Protein AF-A0A965EPI2-F1 (afdb_monomer_lite)

Secondary structure (DSSP, 8-state):
-B--SSSS-----S---PPTT----B--SS-HHHHHHTTS-S----SS--HHHHTT-SSS--S-TTHHHHHHHHHHHH------------HHHHHH-THHHHHHHHHHHHHHHHHHHHHT-SSS--SSSTTHHHHHHHHHHHH-S-SS--SSGGGHHHHHHHHHHHHHTTSSSSPPPGGGTS-HHHHHHHHH---

Radius of gyration: 20.75 Å; chains: 1; bounding box: 48×45×53 Å

pLDDT: mean 89.74, std 10.12, range [34.84, 98.06]

Foldseek 3Di:
DAAAAAAAQDDDPDDWDADPPDDDDYGRPDHPPVCCVVVVDVDDDDPDDRPCVVVPHPPDDDPCNVVVVVVLVVCVVQVADADDDDDDDDPVVCVVPVVVLVVVVVVVVVVVVVVLCLQCDDPRRPDPDPCSNVVSVVCCVRLNPCSPDDACPSNVSNVQVVLVCCVNRRVDVDRDDSCNPDDVSNNCCRVPDPD

Sequence (195 aa):
MQGGVNSAGRKEKVSLNIPDGVSYTPRQDKSLTDMLFDGEIDCIMSAHPPTPVEEGEDTIVHLYPNYREVEEQYYRDTGIFPIMHVIAMRGDFFRENPWVATNLYKAFEEAKNRALFRATEMTATRMPFAWCYDAAQKAKDLFGEDFFPYGIEKNRTTLEAFLQYGFEQGVCQRKVEIEELFPEEVTRVLTEFHV

Structure (mmCIF, N/CA/C/O backbone):
data_AF-A0A965EPI2-F1
#
_entry.id   AF-A0A965EPI2-F1
#
loop_
_atom_site.group_PDB
_atom_site.id
_atom_site.type_symbol
_atom_site.label_atom_id
_atom_site.label_alt_id
_atom_site.label_comp_id
_atom_site.label_asym_id
_atom_site.label_entity_id
_atom_site.label_seq_id
_atom_site.pdbx_PDB_ins_code
_atom_site.Cartn_x
_atom_site.Cartn_y
_atom_site.Cartn_z
_atom_site.occupancy
_atom_site.B_iso_or_equiv
_atom_site.auth_seq_id
_atom_site.auth_comp_id
_atom_site.auth_asym_id
_atom_site.auth_atom_id
_atom_site.pdbx_PDB_model_num
ATOM 1 N N . MET A 1 1 ? -17.816 -6.597 12.525 1.00 90.19 1 MET A N 1
ATOM 2 C CA . MET A 1 1 ? -18.926 -5.814 11.929 1.00 90.19 1 MET A CA 1
ATOM 3 C C . MET A 1 1 ? -18.433 -5.167 10.640 1.00 90.19 1 MET A C 1
ATOM 5 O O . MET A 1 1 ? -17.264 -4.810 10.591 1.00 90.19 1 MET A O 1
ATOM 9 N N . GLN A 1 2 ? -19.273 -5.026 9.613 1.00 90.81 2 GLN A N 1
ATOM 10 C CA . GLN A 1 2 ? -18.961 -4.280 8.380 1.00 90.81 2 GLN A CA 1
ATOM 11 C C . GLN A 1 2 ? -20.042 -3.223 8.156 1.00 90.81 2 GLN A C 1
ATOM 13 O O . GLN A 1 2 ? -21.216 -3.531 8.303 1.00 90.81 2 GLN A O 1
ATOM 18 N N . GLY A 1 3 ? -19.658 -1.992 7.826 1.00 92.75 3 GLY A N 1
ATOM 19 C CA . GLY A 1 3 ? -20.586 -0.876 7.651 1.00 92.75 3 GLY A CA 1
ATOM 20 C C . GLY A 1 3 ? -19.888 0.337 7.043 1.00 92.75 3 GLY A C 1
ATOM 21 O O . GLY A 1 3 ? -18.679 0.311 6.798 1.00 92.75 3 GLY A O 1
ATOM 22 N N . GLY A 1 4 ? -20.641 1.390 6.729 1.00 94.06 4 GLY A N 1
ATOM 23 C CA . GLY A 1 4 ? -20.042 2.663 6.323 1.00 94.06 4 GLY A CA 1
ATOM 24 C C . GLY A 1 4 ? -19.453 3.373 7.538 1.00 94.06 4 GLY A C 1
ATOM 25 O O . GLY A 1 4 ? -20.012 3.271 8.622 1.00 94.06 4 GLY A O 1
ATOM 26 N N . VAL A 1 5 ? -18.319 4.064 7.373 1.00 94.44 5 VAL A N 1
ATOM 27 C CA . VAL A 1 5 ? -17.615 4.699 8.504 1.00 94.44 5 VAL A CA 1
ATOM 28 C C . VAL A 1 5 ? -18.507 5.752 9.156 1.00 94.44 5 VAL A C 1
ATOM 30 O O . VAL A 1 5 ? -18.873 5.595 10.310 1.00 94.44 5 VAL A O 1
ATOM 33 N N . ASN A 1 6 ? -18.944 6.744 8.374 1.00 94.94 6 ASN A N 1
ATOM 34 C CA . ASN A 1 6 ? -19.717 7.899 8.852 1.00 94.94 6 ASN A CA 1
ATOM 35 C C . ASN A 1 6 ? -21.167 7.918 8.334 1.00 94.94 6 ASN A C 1
ATOM 37 O O . ASN A 1 6 ? -21.887 8.894 8.514 1.00 94.94 6 ASN A O 1
ATOM 41 N N . SER A 1 7 ? -21.603 6.868 7.632 1.00 94.31 7 SER A N 1
ATOM 42 C CA . SER A 1 7 ? -22.968 6.773 7.113 1.00 94.31 7 SER A CA 1
ATOM 43 C C . SER A 1 7 ? -23.461 5.333 7.020 1.00 94.31 7 SER A C 1
ATOM 45 O O . SER A 1 7 ? -22.702 4.398 6.758 1.00 94.31 7 SER A O 1
ATOM 47 N N . ALA A 1 8 ? -24.764 5.165 7.225 1.00 93.69 8 ALA A N 1
ATOM 48 C CA . ALA A 1 8 ? -25.465 3.908 7.011 1.00 93.69 8 ALA A CA 1
ATOM 49 C C . ALA A 1 8 ? -25.572 3.559 5.507 1.00 93.69 8 ALA A C 1
ATOM 51 O O . ALA A 1 8 ? -25.276 4.362 4.622 1.00 93.69 8 ALA A O 1
ATOM 52 N N . GLY A 1 9 ? -26.029 2.344 5.202 1.00 90.44 9 GLY A N 1
ATOM 53 C CA . GLY A 1 9 ? -26.374 1.917 3.841 1.00 90.44 9 GLY A CA 1
ATOM 54 C C . GLY A 1 9 ? -25.234 1.319 3.012 1.00 90.44 9 GLY A C 1
ATOM 55 O O . GLY A 1 9 ? -25.452 0.984 1.844 1.00 90.44 9 GLY A O 1
ATOM 56 N N . ARG A 1 10 ? -24.030 1.135 3.578 1.00 88.38 10 ARG A N 1
ATOM 57 C CA . ARG A 1 10 ? -22.929 0.454 2.876 1.00 88.38 10 ARG A CA 1
ATOM 58 C C . ARG A 1 10 ? -23.302 -1.001 2.594 1.00 88.38 10 ARG A C 1
ATOM 60 O O . ARG A 1 10 ? -23.538 -1.778 3.510 1.00 88.38 10 ARG A O 1
ATOM 67 N N . LYS A 1 11 ? -23.285 -1.380 1.317 1.00 87.62 11 LYS A N 1
ATOM 68 C CA . LYS A 1 11 ? -23.493 -2.760 0.867 1.00 87.62 11 LYS A CA 1
ATOM 69 C C . LYS A 1 11 ? -22.184 -3.351 0.383 1.00 87.62 11 LYS A C 1
ATOM 71 O O . LYS A 1 11 ? -21.454 -2.698 -0.364 1.00 87.62 11 LYS A O 1
ATOM 76 N N . GLU A 1 12 ? -21.911 -4.578 0.804 1.00 84.31 12 GLU A N 1
ATOM 77 C CA . GLU A 1 12 ? -20.798 -5.342 0.261 1.00 84.31 12 GLU A CA 1
ATOM 78 C C . GLU A 1 12 ? -21.060 -5.662 -1.216 1.00 84.31 12 GLU A C 1
ATOM 80 O O . GLU A 1 12 ? -22.175 -6.033 -1.589 1.00 84.31 12 GLU A O 1
ATOM 85 N N . LYS A 1 13 ? -20.052 -5.447 -2.066 1.00 81.31 13 LYS A N 1
ATOM 86 C CA . LYS A 1 13 ? -20.193 -5.574 -3.529 1.00 81.31 13 LYS A CA 1
ATOM 87 C C . LYS A 1 13 ? -19.755 -6.939 -4.048 1.00 81.31 13 LYS A C 1
ATOM 89 O O . LYS A 1 13 ? -19.977 -7.236 -5.220 1.00 81.31 13 LYS A O 1
ATOM 94 N N . VAL A 1 14 ? -19.128 -7.741 -3.197 1.00 78.00 14 VAL A N 1
ATOM 95 C CA . VAL A 1 14 ? -18.567 -9.045 -3.542 1.00 78.00 14 VAL A CA 1
ATOM 96 C C . VAL A 1 14 ? -19.072 -10.117 -2.582 1.00 78.00 14 VAL A C 1
ATOM 98 O O . VAL A 1 14 ? -19.410 -9.843 -1.433 1.00 78.00 14 VAL A O 1
ATOM 101 N N . SER A 1 15 ? -19.137 -11.359 -3.053 1.00 78.69 15 SER A N 1
ATOM 102 C CA . SER A 1 15 ? -19.347 -12.504 -2.169 1.00 78.69 15 SER A CA 1
ATOM 103 C C . SER A 1 15 ? -18.060 -12.766 -1.393 1.00 78.69 15 SER A C 1
ATOM 105 O O . SER A 1 15 ? -17.012 -12.951 -2.004 1.00 78.69 15 SER A O 1
ATOM 107 N N . LEU A 1 16 ? -18.142 -12.771 -0.063 1.00 79.38 16 LEU A N 1
ATOM 108 C CA . LEU A 1 16 ? -16.993 -13.003 0.807 1.00 79.38 16 LEU A CA 1
ATOM 109 C C . LEU A 1 16 ? -16.909 -14.479 1.196 1.00 79.38 16 LEU A C 1
ATOM 111 O O . LEU A 1 16 ? -17.916 -15.077 1.577 1.00 79.38 16 LEU A O 1
ATOM 115 N N . ASN A 1 17 ? -15.703 -15.037 1.148 1.00 81.75 17 ASN A N 1
ATOM 116 C CA . ASN A 1 17 ? -15.389 -16.307 1.792 1.00 81.75 17 ASN A CA 1
ATOM 117 C C . ASN A 1 17 ? -14.717 -16.012 3.140 1.00 81.75 17 ASN A C 1
ATOM 119 O O . ASN A 1 17 ? -13.546 -15.649 3.177 1.00 81.75 17 ASN A O 1
ATOM 123 N N . ILE A 1 18 ? -15.482 -16.086 4.232 1.00 86.12 18 ILE A N 1
ATOM 124 C CA . ILE A 1 18 ? -15.008 -15.694 5.565 1.00 86.12 18 ILE A CA 1
ATOM 125 C C . ILE A 1 18 ? -14.147 -16.821 6.158 1.00 86.12 18 ILE A C 1
ATOM 127 O O . ILE A 1 18 ? -14.648 -17.943 6.250 1.00 86.12 18 ILE A O 1
ATOM 131 N N . PRO A 1 19 ? -12.894 -16.550 6.571 1.00 84.00 19 PRO A N 1
ATOM 132 C CA . PRO A 1 19 ? -12.029 -17.563 7.170 1.00 84.00 19 PRO A CA 1
ATOM 133 C C . PRO A 1 19 ? -12.588 -18.137 8.476 1.00 84.00 19 PRO A C 1
ATOM 135 O O . PRO A 1 19 ? -13.300 -17.454 9.221 1.00 84.00 19 PRO A O 1
ATOM 138 N N . ASP A 1 20 ? -12.197 -19.371 8.792 1.00 87.56 20 ASP A N 1
ATOM 139 C CA . ASP A 1 20 ? -12.544 -20.011 10.061 1.00 87.56 20 ASP A CA 1
ATOM 140 C C . ASP A 1 20 ? -12.096 -19.154 11.257 1.00 87.56 20 ASP A C 1
ATOM 142 O O . ASP A 1 20 ? -11.001 -18.591 11.283 1.00 87.56 20 ASP A O 1
ATOM 146 N N . GLY A 1 21 ? -12.960 -19.049 12.268 1.00 90.25 21 GLY A N 1
ATOM 147 C CA . GLY A 1 21 ? -12.711 -18.238 13.464 1.00 90.25 21 GLY A CA 1
ATOM 148 C C . GLY A 1 21 ? -13.058 -16.751 13.323 1.00 90.25 21 GLY A C 1
ATOM 149 O O . GLY A 1 21 ? -13.035 -16.036 14.324 1.00 90.25 21 GLY A O 1
ATOM 150 N N . VAL A 1 22 ? -13.447 -16.280 12.133 1.00 90.75 22 VAL A N 1
ATOM 151 C CA . VAL A 1 22 ? -13.887 -14.895 11.912 1.00 90.75 22 VAL A CA 1
ATOM 152 C C . VAL A 1 22 ? -15.413 -14.818 11.869 1.00 90.75 22 VAL A C 1
ATOM 154 O O . VAL A 1 22 ? -16.073 -15.495 11.088 1.00 90.75 22 VAL A O 1
ATOM 157 N N . SER A 1 23 ? -15.995 -13.946 12.697 1.00 91.69 23 SER A N 1
ATOM 158 C CA . SER A 1 23 ? -17.427 -13.625 12.641 1.00 91.69 23 SER A CA 1
ATOM 159 C C . SER A 1 23 ? -17.661 -12.362 11.818 1.00 91.69 23 SER A C 1
ATOM 161 O O . SER A 1 23 ? -17.149 -11.287 12.141 1.00 91.69 23 SER A O 1
ATOM 163 N N . TYR A 1 24 ? -18.468 -12.479 10.766 1.00 90.19 24 TYR A N 1
ATOM 164 C CA . TYR A 1 24 ? -18.813 -11.370 9.882 1.00 90.19 24 TYR A CA 1
ATOM 165 C C . TYR A 1 24 ? -20.302 -11.037 9.972 1.00 90.19 24 TYR A C 1
ATOM 167 O O . TYR A 1 24 ? -21.157 -11.875 9.696 1.00 90.19 24 TYR A O 1
ATOM 175 N N . THR A 1 25 ? -20.597 -9.777 10.290 1.00 92.06 25 THR A N 1
ATOM 176 C CA . THR A 1 25 ? -21.964 -9.250 10.355 1.00 92.06 25 THR A CA 1
ATOM 177 C C . THR A 1 25 ? -22.013 -7.912 9.618 1.00 92.06 25 THR A C 1
ATOM 179 O O . THR A 1 25 ? -21.399 -6.947 10.094 1.00 92.06 25 THR A O 1
ATOM 182 N N . PRO A 1 26 ? -22.701 -7.827 8.466 1.00 91.88 26 PRO A N 1
ATOM 183 C CA . PRO A 1 26 ? -22.915 -6.565 7.773 1.00 91.88 26 PRO A CA 1
ATOM 184 C C . PRO A 1 26 ? -24.000 -5.741 8.483 1.00 91.88 26 PRO A C 1
ATOM 186 O O . PRO A 1 26 ? -25.036 -6.270 8.885 1.00 91.88 26 PRO A O 1
ATOM 189 N N . ARG A 1 27 ? -23.774 -4.434 8.609 1.00 93.81 27 ARG A N 1
ATOM 190 C CA . ARG A 1 27 ? -24.670 -3.448 9.220 1.00 93.81 27 ARG A CA 1
ATOM 191 C C . ARG A 1 27 ? -24.912 -2.319 8.229 1.00 93.81 27 ARG A C 1
ATOM 193 O O . ARG A 1 27 ? -24.000 -1.599 7.833 1.00 93.81 27 ARG A O 1
ATOM 200 N N . GLN A 1 28 ? -26.163 -2.214 7.790 1.00 94.31 28 GLN A N 1
ATOM 201 C CA . GLN A 1 28 ? -26.612 -1.214 6.813 1.00 94.31 28 GLN A CA 1
ATOM 202 C C . GLN A 1 28 ? -27.493 -0.140 7.448 1.00 94.31 28 GLN A C 1
ATOM 204 O O . GLN A 1 28 ? -27.786 0.856 6.801 1.00 94.31 28 GLN A O 1
ATOM 209 N N . ASP A 1 29 ? -27.941 -0.362 8.676 1.00 95.62 29 ASP A N 1
ATOM 210 C CA . ASP A 1 29 ? -28.860 0.478 9.438 1.00 95.62 29 ASP A CA 1
ATOM 211 C C . ASP A 1 29 ? -28.154 1.603 10.208 1.00 95.62 29 ASP A C 1
ATOM 213 O O . ASP A 1 29 ? -28.776 2.625 10.478 1.00 95.62 29 ASP A O 1
ATOM 217 N N . LYS A 1 30 ? -26.860 1.440 10.513 1.00 95.25 30 LYS A N 1
ATOM 218 C CA . LYS A 1 30 ? -26.034 2.405 11.253 1.00 95.25 30 LYS A CA 1
ATOM 219 C C . LYS A 1 30 ? -24.654 2.581 10.623 1.00 95.25 30 LYS A C 1
ATOM 221 O O . LYS A 1 30 ? -24.215 1.738 9.834 1.00 95.25 30 LYS A O 1
ATOM 226 N N . SER A 1 31 ? -23.984 3.677 10.974 1.00 96.38 31 SER A N 1
ATOM 227 C CA . SER A 1 31 ? -22.565 3.865 10.676 1.00 96.38 31 SER A CA 1
ATOM 228 C C . SER A 1 31 ? -21.680 3.174 11.722 1.00 96.38 31 SER A C 1
ATOM 230 O O . SER A 1 31 ? -22.120 2.909 12.841 1.00 96.38 31 SER A O 1
ATOM 232 N N . LEU A 1 32 ? -20.428 2.872 11.371 1.00 96.81 32 LEU A N 1
ATOM 233 C CA . LEU A 1 32 ? -19.454 2.325 12.320 1.00 96.81 32 LEU A CA 1
ATOM 234 C C . LEU A 1 32 ? -19.140 3.333 13.432 1.00 96.81 32 LEU A C 1
ATOM 236 O O . LEU A 1 32 ? -18.967 2.923 14.574 1.00 96.81 32 LEU A O 1
ATOM 240 N N . THR A 1 33 ? -19.114 4.631 13.119 1.00 96.50 33 THR A N 1
ATOM 241 C CA . THR A 1 33 ? -18.918 5.700 14.106 1.00 96.50 33 THR A CA 1
ATOM 242 C C . THR A 1 33 ? -20.047 5.718 15.143 1.00 96.50 33 THR A C 1
ATOM 244 O O . THR A 1 33 ? -19.759 5.725 16.336 1.00 96.50 33 THR A O 1
ATOM 247 N N . ASP A 1 34 ? -21.316 5.621 14.724 1.00 96.69 34 ASP A N 1
ATOM 248 C CA . ASP A 1 34 ? -22.448 5.547 15.667 1.00 96.69 34 ASP A CA 1
ATOM 249 C C . ASP A 1 34 ? -22.357 4.292 16.541 1.00 96.69 34 ASP A C 1
ATOM 251 O O . ASP A 1 34 ? -22.539 4.351 17.752 1.00 96.69 34 ASP A O 1
ATOM 255 N N . MET A 1 35 ? -22.020 3.148 15.934 1.00 97.06 35 MET A N 1
ATOM 256 C CA . MET A 1 35 ? -21.861 1.885 16.657 1.00 97.06 35 MET A CA 1
ATOM 257 C C . MET A 1 35 ? -20.743 1.942 17.706 1.00 97.06 35 MET A C 1
ATOM 259 O O . MET A 1 35 ? -20.862 1.294 18.743 1.00 97.06 35 MET A O 1
ATOM 263 N N . LEU A 1 36 ? -19.668 2.693 17.448 1.00 97.00 36 LEU A N 1
ATOM 264 C CA . LEU A 1 36 ? -18.589 2.901 18.414 1.00 97.00 36 LEU A CA 1
ATOM 265 C C . LEU A 1 36 ? -19.078 3.727 19.612 1.00 97.00 36 LEU A C 1
ATOM 267 O O . LEU A 1 36 ? -18.849 3.336 20.753 1.00 97.00 36 LEU A O 1
ATOM 271 N N . PHE A 1 37 ? -19.802 4.825 19.372 1.00 96.75 37 PHE A N 1
ATOM 272 C CA . PHE A 1 37 ? -20.349 5.660 20.449 1.00 96.75 37 PHE A CA 1
ATOM 273 C C . PHE A 1 37 ? -21.461 4.976 21.252 1.00 96.75 37 PHE A C 1
ATOM 275 O O . PHE A 1 37 ? -21.553 5.176 22.462 1.00 96.75 37 PHE A O 1
ATOM 282 N N . ASP A 1 38 ? -22.262 4.131 20.604 1.00 96.88 38 ASP A N 1
ATOM 283 C CA . ASP A 1 38 ? -23.293 3.319 21.256 1.00 96.88 38 ASP A CA 1
ATOM 284 C C . ASP A 1 38 ? -22.702 2.143 22.068 1.00 96.88 38 ASP A C 1
ATOM 286 O O . ASP A 1 38 ? -23.434 1.459 22.786 1.00 96.88 38 ASP A O 1
ATOM 290 N N . GLY A 1 39 ? -21.392 1.883 21.961 1.00 96.69 39 GLY A N 1
ATOM 291 C CA . GLY A 1 39 ? -20.723 0.751 22.610 1.00 96.69 39 GLY A CA 1
ATOM 292 C C . GLY A 1 39 ? -21.047 -0.609 21.979 1.00 96.69 39 GLY A C 1
ATOM 293 O O . GLY A 1 39 ? -20.889 -1.643 22.625 1.00 96.69 39 GLY A O 1
ATOM 294 N N . GLU A 1 40 ? -21.519 -0.631 20.728 1.00 97.00 40 GLU A N 1
ATOM 295 C CA . GLU A 1 40 ? -21.779 -1.864 19.970 1.00 97.00 40 GLU A CA 1
ATOM 296 C C . GLU A 1 40 ? -20.491 -2.489 19.399 1.00 97.00 40 GLU A C 1
ATOM 298 O O . GLU A 1 40 ? -20.473 -3.682 19.080 1.00 97.00 40 GLU A O 1
ATOM 303 N N . ILE A 1 41 ? -19.433 -1.689 19.228 1.00 96.94 41 ILE A N 1
ATOM 304 C CA . ILE A 1 41 ? -18.087 -2.119 18.822 1.00 96.94 41 ILE A CA 1
ATOM 305 C C . ILE A 1 41 ? -17.027 -1.383 19.641 1.00 96.94 41 ILE A C 1
ATOM 307 O O . ILE A 1 41 ? -17.235 -0.239 20.025 1.00 96.94 41 ILE A O 1
ATOM 311 N N . ASP A 1 42 ? -15.874 -2.019 19.850 1.00 96.50 42 ASP A N 1
ATOM 312 C CA . ASP A 1 42 ? -14.772 -1.441 20.634 1.00 96.50 42 ASP A CA 1
ATOM 313 C C . ASP A 1 42 ? -13.786 -0.614 19.791 1.00 96.50 42 ASP A C 1
ATOM 315 O O . ASP A 1 42 ? -13.058 0.227 20.315 1.00 96.50 42 ASP A O 1
ATOM 319 N N . CYS A 1 43 ? -13.708 -0.874 18.481 1.00 96.38 43 CYS A N 1
ATOM 320 C CA . CYS A 1 43 ? -12.769 -0.204 17.584 1.00 96.38 43 CYS A CA 1
ATOM 321 C C . CYS A 1 43 ? -13.252 -0.180 16.127 1.00 96.38 43 CYS A C 1
ATOM 323 O O . CYS A 1 43 ? -14.083 -0.987 15.702 1.00 96.38 43 CYS A O 1
ATOM 325 N N . ILE A 1 44 ? -12.689 0.748 15.346 1.00 95.75 44 ILE A N 1
ATOM 326 C CA . ILE A 1 44 ? -12.920 0.880 13.904 1.00 95.75 44 ILE A CA 1
ATOM 327 C C . ILE A 1 44 ? -11.583 0.728 13.177 1.00 95.75 44 ILE A C 1
ATOM 329 O O . ILE A 1 44 ? -10.608 1.398 13.505 1.00 95.75 44 ILE A O 1
ATOM 333 N N . MET A 1 45 ? -11.561 -0.123 12.151 1.00 94.38 45 MET A N 1
ATOM 334 C CA . MET A 1 45 ? -10.480 -0.193 11.168 1.00 94.38 45 MET A CA 1
ATOM 335 C C . MET A 1 45 ? -11.044 0.218 9.805 1.00 94.38 45 MET A C 1
ATOM 337 O O . MET A 1 45 ? -11.878 -0.488 9.233 1.00 94.38 45 MET A O 1
ATOM 341 N N . SER A 1 46 ? -10.628 1.376 9.295 1.00 91.94 46 SER A N 1
ATOM 342 C CA . SER A 1 46 ? -11.184 1.968 8.075 1.00 91.94 46 SER A CA 1
ATOM 343 C C . SER A 1 46 ? -10.160 2.788 7.293 1.00 91.94 46 SER A C 1
ATOM 345 O O . SER A 1 46 ? -9.185 3.280 7.846 1.00 91.94 46 SER A O 1
ATOM 347 N N . ALA A 1 47 ? -10.406 2.956 5.988 1.00 86.88 47 ALA A N 1
ATOM 348 C CA . ALA A 1 47 ? -9.566 3.777 5.109 1.00 86.88 47 ALA A CA 1
ATOM 349 C C . ALA A 1 47 ? -9.778 5.289 5.303 1.00 86.88 47 ALA A C 1
ATOM 351 O O . ALA A 1 47 ? -8.868 6.076 5.073 1.00 86.88 47 ALA A O 1
ATOM 352 N N . HIS A 1 48 ? -10.985 5.688 5.708 1.00 88.31 48 HIS A N 1
ATOM 353 C CA . HIS A 1 48 ? -11.298 7.066 6.076 1.00 88.31 48 HIS A CA 1
ATOM 354 C C . HIS A 1 48 ? -11.422 7.165 7.594 1.00 88.31 48 HIS A C 1
ATOM 356 O O . HIS A 1 48 ? -11.960 6.227 8.199 1.00 88.31 48 HIS A O 1
ATOM 362 N N . PRO A 1 49 ? -10.962 8.267 8.205 1.00 91.44 49 PRO A N 1
ATOM 363 C CA . PRO A 1 49 ? -11.175 8.497 9.623 1.00 91.44 49 PRO A CA 1
ATOM 364 C C . PRO A 1 49 ? -12.676 8.664 9.934 1.00 91.44 49 PRO A C 1
ATOM 366 O O . PRO A 1 49 ? -13.448 9.133 9.087 1.00 91.44 49 PRO A O 1
ATOM 369 N N . PRO A 1 50 ? -13.115 8.289 11.147 1.00 95.25 50 PRO A N 1
ATOM 370 C CA . PRO A 1 50 ? -14.382 8.758 11.694 1.00 95.25 50 PRO A CA 1
ATOM 371 C C . PRO A 1 50 ? -14.454 10.292 11.671 1.00 95.25 50 PRO A C 1
ATOM 373 O O . PRO A 1 50 ? -13.452 10.947 11.953 1.00 95.25 50 PRO A O 1
ATOM 376 N N . THR A 1 51 ? -15.623 10.868 11.372 1.00 94.81 51 THR A N 1
ATOM 377 C CA . THR A 1 51 ? -15.810 12.331 11.276 1.00 94.81 51 THR A CA 1
ATOM 378 C C . THR A 1 51 ? -15.287 13.104 12.495 1.00 94.81 51 THR A C 1
ATOM 380 O O . THR A 1 51 ? -14.558 14.063 12.267 1.00 94.81 51 THR A O 1
ATOM 383 N N . PRO A 1 52 ? -15.517 12.681 13.758 1.00 94.88 52 PRO A N 1
ATOM 384 C CA . PRO A 1 52 ? -14.943 13.375 14.915 1.00 94.88 52 PRO A CA 1
ATOM 385 C C . PRO A 1 52 ? -13.415 13.509 14.857 1.00 94.88 52 PRO A C 1
ATOM 387 O O . PRO A 1 52 ? -12.871 14.567 15.155 1.00 94.88 52 PRO A O 1
ATOM 390 N N . VAL A 1 53 ? -12.710 12.468 14.395 1.00 93.50 53 VAL A N 1
ATOM 391 C CA . VAL A 1 53 ? -11.245 12.502 14.236 1.00 93.50 53 VAL A CA 1
ATOM 392 C C . VAL A 1 53 ? -10.838 13.466 13.121 1.00 93.50 53 VAL A C 1
ATOM 394 O O . VAL A 1 53 ? -9.859 14.194 13.259 1.00 93.50 53 VAL A O 1
ATOM 397 N N . GLU A 1 54 ? -11.586 13.491 12.016 1.00 92.81 54 GLU A N 1
ATOM 398 C CA . GLU A 1 54 ? -11.351 14.421 10.902 1.00 92.81 54 GLU A CA 1
ATOM 399 C C . GLU A 1 54 ? -11.580 15.887 11.309 1.00 92.81 54 GLU A C 1
ATOM 401 O O . GLU A 1 54 ? -10.857 16.776 10.861 1.00 92.81 54 GLU A O 1
ATOM 406 N N . GLU A 1 55 ? -12.539 16.133 12.202 1.00 95.12 55 GLU A N 1
ATOM 407 C CA . GLU A 1 55 ? -12.852 17.449 12.771 1.00 95.12 55 GLU A CA 1
ATOM 408 C C . GLU A 1 55 ? -11.904 17.856 13.918 1.00 95.12 55 GLU A C 1
ATOM 410 O O . GLU A 1 55 ? -11.961 18.989 14.400 1.00 95.12 55 GLU A O 1
ATOM 415 N N . GLY A 1 56 ? -10.974 16.975 14.303 1.00 93.31 56 GLY A N 1
ATOM 416 C CA . GLY A 1 56 ? -9.951 17.238 15.316 1.00 93.31 56 GLY A CA 1
ATOM 417 C C . GLY A 1 56 ? -10.417 17.029 16.757 1.00 93.31 56 GLY A C 1
ATOM 418 O O . GLY A 1 56 ? -9.775 17.538 17.677 1.00 93.31 56 GLY A O 1
ATOM 419 N N . GLU A 1 57 ? -11.513 16.303 16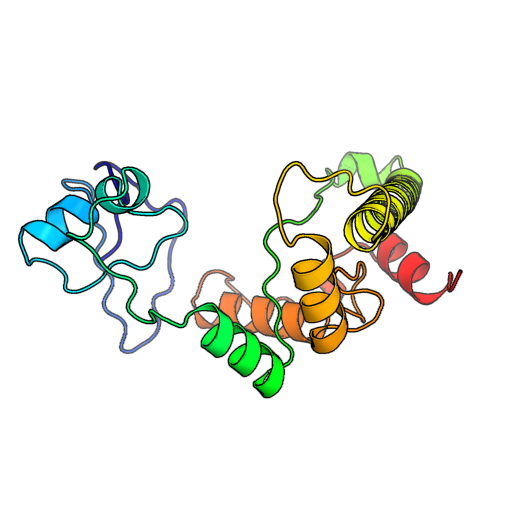.966 1.00 95.75 57 GLU A N 1
ATOM 420 C CA . GLU A 1 57 ? -11.937 15.865 18.293 1.00 95.75 57 GLU A CA 1
ATOM 421 C C . GLU A 1 57 ? -11.032 14.746 18.833 1.00 95.75 57 GLU A C 1
ATOM 423 O O . GLU A 1 57 ? -10.488 13.935 18.083 1.00 95.75 57 GLU A O 1
ATOM 428 N N . ASP A 1 58 ? -10.911 14.663 20.158 1.00 93.75 58 ASP A N 1
ATOM 429 C CA . ASP A 1 58 ? -10.143 13.637 20.876 1.00 93.75 58 ASP A CA 1
ATOM 430 C C . ASP A 1 58 ? -11.026 12.518 21.464 1.00 93.75 58 ASP A C 1
ATOM 432 O O . ASP A 1 58 ? -10.557 11.675 22.231 1.00 93.75 58 ASP A O 1
ATOM 436 N N . THR A 1 59 ? -12.304 12.478 21.073 1.00 95.12 59 THR A N 1
ATOM 437 C CA . THR A 1 59 ? -13.297 11.485 21.518 1.00 95.12 59 THR A CA 1
ATOM 438 C C . THR A 1 59 ? -13.001 10.070 21.014 1.00 95.12 59 THR A C 1
ATOM 440 O O . THR A 1 59 ? -13.408 9.092 21.642 1.00 95.12 59 THR A O 1
ATOM 443 N N . ILE A 1 60 ? -12.265 9.949 19.906 1.00 95.44 60 ILE A N 1
ATOM 444 C CA . ILE A 1 60 ? -11.766 8.694 19.337 1.00 95.44 60 ILE A CA 1
ATOM 445 C C . ILE A 1 60 ? -10.251 8.828 19.175 1.00 95.44 60 ILE A C 1
ATOM 447 O O . ILE A 1 60 ? -9.761 9.809 18.622 1.00 95.44 60 ILE A O 1
ATOM 451 N N . VAL A 1 61 ? -9.502 7.818 19.617 1.00 93.81 61 VAL A N 1
ATOM 452 C CA . VAL A 1 61 ? -8.033 7.814 19.564 1.00 93.81 61 VAL A CA 1
ATOM 453 C C . VAL A 1 61 ? -7.504 6.690 18.679 1.00 93.81 61 VAL A C 1
ATOM 455 O O . VAL A 1 61 ? -8.143 5.651 18.508 1.00 93.81 61 VAL A O 1
ATOM 458 N N . HIS A 1 62 ? -6.298 6.869 18.139 1.00 93.56 62 HIS A N 1
ATOM 459 C CA . HIS A 1 62 ? -5.585 5.785 17.469 1.00 93.56 62 HIS A CA 1
ATOM 460 C C . HIS A 1 62 ? -5.179 4.704 18.476 1.00 93.56 62 HIS A C 1
ATOM 462 O O . HIS A 1 62 ? -4.609 5.008 19.523 1.00 93.56 62 HIS A O 1
ATOM 468 N N . LEU A 1 63 ? -5.393 3.434 18.116 1.00 94.81 63 LEU A N 1
ATOM 469 C CA . LEU A 1 63 ? -4.928 2.291 18.911 1.00 94.81 63 LEU A CA 1
ATOM 470 C C . LEU A 1 63 ? -3.401 2.301 19.098 1.00 94.81 63 LEU A C 1
ATOM 472 O O . LEU A 1 63 ? -2.905 1.929 20.159 1.00 94.81 63 LEU A O 1
ATOM 476 N N . TYR A 1 64 ? -2.674 2.763 18.078 1.00 95.38 64 TYR A N 1
ATOM 477 C CA . TYR A 1 64 ? -1.236 3.012 18.122 1.00 95.38 64 TYR A CA 1
ATOM 478 C C . TYR A 1 64 ? -0.980 4.520 18.009 1.00 95.38 64 TYR A C 1
ATOM 480 O O . TYR A 1 64 ? -0.949 5.051 16.898 1.00 95.38 64 TYR A O 1
ATOM 488 N N . PRO A 1 65 ? -0.792 5.236 19.132 1.00 94.12 65 PRO A N 1
ATOM 489 C CA . PRO A 1 65 ? -0.463 6.663 19.102 1.00 94.12 65 PRO A CA 1
ATOM 490 C C . PRO A 1 65 ? 0.868 6.954 18.392 1.00 94.12 65 PRO A C 1
ATOM 492 O O . PRO A 1 65 ? 1.036 8.009 17.792 1.00 94.12 65 PRO A O 1
ATOM 495 N N . ASN A 1 66 ? 1.797 5.997 18.435 1.00 97.19 66 ASN A N 1
ATOM 496 C CA . ASN A 1 66 ? 3.098 5.998 17.766 1.00 97.19 66 ASN A CA 1
ATOM 497 C C . ASN A 1 66 ? 3.050 5.197 16.446 1.00 97.19 66 ASN A C 1
ATOM 499 O O . ASN A 1 66 ? 3.895 4.337 16.192 1.00 97.19 66 ASN A O 1
ATOM 503 N N . TYR A 1 67 ? 2.003 5.413 15.637 1.00 95.12 67 TYR A N 1
ATOM 504 C CA . TYR A 1 67 ? 1.748 4.641 14.412 1.00 95.12 67 TYR A CA 1
ATOM 505 C C . TYR A 1 67 ? 2.945 4.651 13.461 1.00 95.12 67 TYR A C 1
ATOM 507 O O . TYR A 1 67 ? 3.284 3.608 12.917 1.00 95.12 67 TYR A O 1
ATOM 515 N N . ARG A 1 68 ? 3.645 5.785 13.335 1.00 94.75 68 ARG A N 1
ATOM 516 C CA . ARG A 1 68 ? 4.828 5.895 12.483 1.00 94.75 68 ARG A CA 1
ATOM 517 C C . ARG A 1 68 ? 5.905 4.899 12.904 1.00 94.75 68 ARG A C 1
ATOM 519 O O . ARG A 1 68 ? 6.395 4.151 12.073 1.00 94.75 68 ARG A O 1
ATOM 526 N N . GLU A 1 69 ? 6.268 4.856 14.181 1.00 97.31 69 GLU A N 1
ATOM 527 C CA . GLU A 1 69 ? 7.289 3.936 14.685 1.00 97.31 69 GLU A CA 1
ATOM 528 C C . GLU A 1 69 ? 6.871 2.470 14.504 1.00 97.31 69 GLU A C 1
ATOM 530 O O . GLU A 1 69 ? 7.701 1.629 14.160 1.00 97.31 69 GLU A O 1
ATOM 535 N N . VAL A 1 70 ? 5.584 2.165 14.703 1.00 97.56 70 VAL A N 1
ATOM 536 C CA . VAL A 1 70 ? 5.026 0.820 14.494 1.00 97.56 70 VAL A CA 1
ATOM 537 C C . VAL A 1 70 ? 5.071 0.422 13.013 1.00 97.56 70 VAL A C 1
ATOM 539 O O . VAL A 1 70 ? 5.458 -0.700 12.697 1.00 97.56 70 VAL A O 1
ATOM 542 N N . GLU A 1 71 ? 4.730 1.333 12.102 1.00 96.19 71 GLU A N 1
ATOM 543 C CA . GLU A 1 71 ? 4.786 1.130 10.649 1.00 96.19 71 GLU A CA 1
ATOM 544 C C . GLU A 1 71 ? 6.227 0.971 10.146 1.00 96.19 71 GLU A C 1
ATOM 546 O O . GLU A 1 71 ? 6.515 0.075 9.350 1.00 96.19 71 GLU A O 1
ATOM 551 N N . GLU A 1 72 ? 7.159 1.795 10.637 1.00 96.94 72 GLU A N 1
ATOM 552 C CA . GLU A 1 72 ? 8.582 1.671 10.313 1.00 96.94 72 GLU A CA 1
ATOM 553 C C . GLU A 1 72 ? 9.139 0.327 10.807 1.00 96.94 72 GLU A C 1
ATOM 555 O O . GLU A 1 72 ? 9.885 -0.332 10.080 1.00 96.94 72 GLU A O 1
ATOM 560 N N . GLN A 1 73 ? 8.753 -0.118 12.010 1.00 98.00 73 GLN A N 1
ATOM 561 C CA . GLN A 1 73 ? 9.136 -1.431 12.534 1.00 98.00 73 GLN A CA 1
ATOM 562 C C . GLN A 1 73 ? 8.530 -2.571 11.705 1.00 98.00 73 GLN A C 1
ATOM 564 O O . GLN A 1 73 ? 9.250 -3.494 11.334 1.00 98.00 73 GLN A O 1
ATOM 569 N N . TYR A 1 74 ? 7.251 -2.475 11.332 1.00 97.62 74 TYR A N 1
ATOM 570 C CA . TYR A 1 74 ? 6.599 -3.441 10.446 1.00 97.62 74 TYR A CA 1
ATOM 571 C C . TYR A 1 74 ? 7.351 -3.592 9.119 1.00 97.62 74 TYR A C 1
ATOM 573 O O . TYR A 1 74 ? 7.608 -4.715 8.678 1.00 97.62 74 TYR A O 1
ATOM 581 N N . TYR A 1 75 ? 7.762 -2.481 8.501 1.00 97.38 75 TYR A N 1
ATOM 582 C CA . TYR A 1 75 ? 8.567 -2.538 7.283 1.00 97.38 75 TYR A CA 1
ATOM 583 C C . TYR A 1 75 ? 9.940 -3.175 7.531 1.00 97.38 75 TYR A C 1
ATOM 585 O O . TYR A 1 75 ? 10.383 -3.984 6.723 1.00 97.38 75 TYR A O 1
ATOM 593 N N . ARG A 1 76 ? 10.615 -2.869 8.646 1.00 97.50 76 ARG A N 1
ATOM 594 C CA . ARG A 1 76 ? 11.904 -3.506 8.985 1.00 97.50 76 ARG A CA 1
ATOM 595 C C . ARG A 1 76 ? 11.780 -5.014 9.177 1.00 97.50 76 ARG A C 1
ATOM 597 O O . ARG A 1 76 ? 12.673 -5.744 8.758 1.00 97.50 76 ARG A O 1
ATOM 604 N N . ASP A 1 77 ? 10.687 -5.460 9.784 1.00 98.06 77 ASP A N 1
ATOM 605 C CA . ASP A 1 77 ? 10.455 -6.871 10.087 1.00 98.06 77 ASP A CA 1
ATOM 606 C C . ASP A 1 77 ? 10.051 -7.676 8.848 1.00 98.06 77 ASP A C 1
ATOM 608 O O . ASP A 1 77 ? 10.377 -8.858 8.742 1.00 98.06 77 ASP A O 1
ATOM 612 N N . THR A 1 78 ? 9.331 -7.051 7.911 1.00 97.62 78 THR A N 1
ATOM 613 C CA . THR A 1 78 ? 8.661 -7.771 6.814 1.00 97.62 78 THR A CA 1
ATOM 614 C C . THR A 1 78 ? 9.143 -7.396 5.416 1.00 97.62 78 THR A C 1
ATOM 616 O O . THR A 1 78 ? 8.973 -8.174 4.481 1.00 97.62 78 THR A O 1
ATOM 619 N N . GLY A 1 79 ? 9.702 -6.199 5.242 1.00 96.00 79 GLY A N 1
ATOM 620 C CA . GLY A 1 79 ? 9.957 -5.590 3.936 1.00 96.00 79 GLY A CA 1
ATOM 621 C C . GLY A 1 79 ? 8.690 -5.211 3.158 1.00 96.00 79 GLY A C 1
ATOM 622 O O . GLY A 1 79 ? 8.788 -4.878 1.979 1.00 96.00 79 GLY A O 1
ATOM 623 N N . ILE A 1 80 ? 7.500 -5.277 3.770 1.00 96.94 80 ILE A N 1
ATOM 624 C CA . ILE A 1 80 ? 6.225 -4.990 3.104 1.00 96.94 80 ILE A CA 1
ATOM 625 C C . ILE A 1 80 ? 5.899 -3.502 3.247 1.00 96.94 80 ILE A C 1
ATOM 627 O O . ILE A 1 80 ? 5.671 -3.003 4.347 1.00 96.94 80 ILE A O 1
ATOM 631 N N . PHE A 1 81 ? 5.806 -2.802 2.116 1.00 93.50 81 PHE A N 1
ATOM 632 C CA . PHE A 1 81 ? 5.246 -1.450 2.040 1.00 93.50 81 PHE A CA 1
ATOM 633 C C . PHE A 1 81 ? 3.957 -1.477 1.201 1.00 93.50 81 PHE A C 1
ATOM 635 O O . PHE A 1 81 ? 4.052 -1.685 -0.011 1.00 93.50 81 PHE A O 1
ATOM 642 N N . PRO A 1 82 ? 2.759 -1.335 1.806 1.00 90.25 82 PRO A N 1
ATOM 643 C CA . PRO A 1 82 ? 1.484 -1.558 1.120 1.00 90.25 82 PRO A CA 1
ATOM 644 C C . PRO A 1 82 ? 1.268 -0.695 -0.133 1.00 90.25 82 PRO A C 1
ATOM 646 O O . PRO A 1 82 ? 1.421 0.526 -0.111 1.00 90.25 82 PRO A O 1
ATOM 649 N N . ILE A 1 83 ? 0.832 -1.328 -1.227 1.00 86.62 83 ILE A N 1
ATOM 650 C CA . ILE A 1 83 ? 0.502 -0.648 -2.489 1.00 86.62 83 ILE A CA 1
ATOM 651 C C . ILE A 1 83 ? -0.940 -0.131 -2.436 1.00 86.62 83 ILE A C 1
ATOM 653 O O . ILE A 1 83 ? -1.876 -0.906 -2.254 1.00 86.62 83 ILE A O 1
ATOM 657 N N . MET A 1 84 ? -1.133 1.172 -2.662 1.00 82.25 84 MET A N 1
ATOM 658 C CA . MET A 1 84 ? -2.470 1.785 -2.692 1.00 82.25 84 MET A CA 1
ATOM 659 C C . MET A 1 84 ? -3.095 1.818 -4.098 1.00 82.25 84 MET A C 1
ATOM 661 O O . MET A 1 84 ? -4.307 1.651 -4.242 1.00 82.25 84 MET A O 1
ATOM 665 N N . HIS A 1 85 ? -2.294 2.044 -5.148 1.00 88.56 85 HIS A N 1
ATOM 666 C CA . HIS A 1 85 ? -2.792 2.290 -6.506 1.00 88.56 85 HIS A CA 1
ATOM 667 C C . HIS A 1 85 ? -2.016 1.520 -7.580 1.00 88.56 85 HIS A C 1
ATOM 669 O O . HIS A 1 85 ? -0.794 1.413 -7.523 1.00 88.56 85 HIS A O 1
ATOM 675 N N . VAL A 1 86 ? -2.741 1.053 -8.601 1.00 89.69 86 VAL A N 1
ATOM 676 C CA . VAL A 1 86 ? -2.208 0.451 -9.832 1.00 89.69 86 VAL A CA 1
ATOM 677 C C . VAL A 1 86 ? -2.817 1.155 -11.044 1.00 89.69 86 VAL A C 1
ATOM 679 O O . VAL A 1 86 ? -3.971 1.588 -11.004 1.00 89.69 86 VAL A O 1
ATOM 682 N N . ILE A 1 87 ? -2.057 1.272 -12.133 1.00 89.44 87 ILE A N 1
ATOM 683 C CA . ILE A 1 87 ? -2.581 1.764 -13.410 1.00 89.44 87 ILE A CA 1
ATOM 684 C C . ILE A 1 87 ? -3.113 0.579 -14.212 1.00 89.44 87 ILE A C 1
ATOM 686 O O . ILE A 1 87 ? -2.359 -0.319 -14.578 1.00 89.44 87 ILE A O 1
ATOM 690 N N . ALA A 1 88 ? -4.411 0.597 -14.505 1.00 91.19 88 ALA A N 1
ATOM 691 C CA . ALA A 1 88 ? -5.064 -0.410 -15.330 1.00 91.19 88 ALA A CA 1
ATOM 692 C C . ALA A 1 88 ? -5.318 0.121 -16.747 1.00 91.19 88 ALA A C 1
ATOM 694 O O . ALA A 1 88 ? -5.687 1.280 -16.940 1.00 91.19 88 ALA A O 1
ATOM 695 N N . MET A 1 89 ? -5.163 -0.754 -17.740 1.00 90.19 89 MET A N 1
ATOM 696 C CA . MET A 1 89 ? -5.455 -0.472 -19.144 1.00 90.19 89 MET A CA 1
ATOM 697 C C . MET A 1 89 ? -6.465 -1.488 -19.672 1.00 90.19 89 MET A C 1
ATOM 699 O O . MET A 1 89 ? -6.415 -2.669 -19.332 1.00 90.19 89 MET A O 1
ATOM 703 N N . ARG A 1 90 ? -7.388 -1.036 -20.525 1.00 94.25 90 ARG A N 1
ATOM 704 C CA . ARG A 1 90 ? -8.351 -1.929 -21.175 1.00 94.25 90 ARG A CA 1
ATOM 705 C C . ARG A 1 90 ? -7.606 -2.892 -22.106 1.00 94.25 90 ARG A C 1
ATOM 707 O O . ARG A 1 90 ? -6.795 -2.464 -22.925 1.00 94.25 90 ARG A O 1
ATOM 714 N N . GLY A 1 91 ? -7.868 -4.191 -21.968 1.00 91.62 91 GLY A N 1
ATOM 715 C CA . GLY A 1 91 ? -7.057 -5.220 -22.627 1.00 91.62 91 GLY A CA 1
ATOM 716 C C . GLY A 1 91 ? -7.151 -5.238 -24.158 1.00 91.62 91 GLY A C 1
ATOM 717 O O . GLY A 1 91 ? -6.175 -5.565 -24.820 1.00 91.62 91 GLY A O 1
ATOM 718 N N . ASP A 1 92 ? -8.296 -4.883 -24.738 1.00 95.19 92 ASP A N 1
ATOM 719 C CA . ASP A 1 92 ? -8.465 -4.715 -26.192 1.00 95.19 92 ASP A CA 1
ATOM 720 C C . ASP A 1 92 ? -7.595 -3.576 -26.739 1.00 95.19 92 ASP A C 1
ATOM 722 O O . ASP A 1 92 ? -6.844 -3.783 -27.687 1.00 95.19 92 ASP A O 1
ATOM 726 N N . PHE A 1 93 ? -7.612 -2.420 -26.075 1.00 95.31 93 PHE A N 1
ATOM 727 C CA . PHE A 1 93 ? -6.786 -1.277 -26.444 1.00 95.31 93 PHE A CA 1
ATOM 728 C C . PHE A 1 93 ? -5.293 -1.604 -26.338 1.00 95.31 93 PHE A C 1
ATOM 730 O O . PHE A 1 93 ? -4.531 -1.257 -27.239 1.00 95.31 93 PHE A O 1
ATOM 737 N N . PHE A 1 94 ? -4.882 -2.298 -25.270 1.00 92.25 94 PHE A N 1
ATOM 738 C CA . PHE A 1 94 ? -3.498 -2.740 -25.100 1.00 92.25 94 PHE A CA 1
ATOM 739 C C . PHE A 1 94 ? -3.054 -3.674 -26.230 1.00 92.25 94 PHE A C 1
ATOM 741 O O . PHE A 1 94 ? -1.986 -3.468 -26.795 1.00 92.25 94 PHE A O 1
ATOM 748 N N . ARG A 1 95 ? -3.879 -4.659 -26.612 1.00 90.25 95 ARG A N 1
ATOM 749 C CA . ARG A 1 95 ? -3.550 -5.591 -27.706 1.00 90.25 95 ARG A CA 1
ATOM 750 C C . ARG A 1 95 ? -3.363 -4.889 -29.051 1.00 90.25 95 ARG A C 1
ATOM 752 O O . ARG A 1 95 ? -2.524 -5.310 -29.838 1.00 90.25 95 ARG A O 1
ATOM 759 N N . GLU A 1 96 ? -4.123 -3.829 -29.313 1.00 95.44 96 GLU A N 1
ATOM 760 C CA . GLU A 1 96 ? -3.980 -3.018 -30.529 1.00 95.44 96 GLU A CA 1
ATOM 761 C C . GLU A 1 96 ? -2.811 -2.021 -30.444 1.00 95.44 96 GLU A C 1
ATOM 763 O O . GLU A 1 96 ? -2.246 -1.638 -31.467 1.00 95.44 96 GLU A O 1
ATOM 768 N N . ASN A 1 97 ? -2.431 -1.603 -29.231 1.00 93.25 97 ASN A N 1
ATOM 769 C CA . ASN A 1 97 ? -1.451 -0.544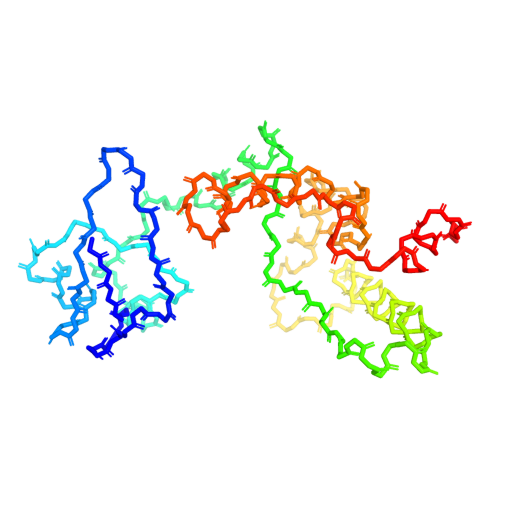 -28.984 1.00 93.25 97 ASN A CA 1
ATOM 770 C C . ASN A 1 97 ? -0.450 -0.915 -27.865 1.00 93.25 97 ASN A C 1
ATOM 772 O O . ASN A 1 97 ? -0.323 -0.171 -26.885 1.00 93.25 97 ASN A O 1
ATOM 776 N N . PRO A 1 98 ? 0.304 -2.026 -27.979 1.00 88.38 98 PRO A N 1
ATOM 777 C CA . PRO A 1 98 ? 1.111 -2.552 -26.869 1.00 88.38 98 PRO A CA 1
ATOM 778 C C . PRO A 1 98 ? 2.210 -1.584 -26.405 1.00 88.38 98 PRO A C 1
ATOM 780 O O . PRO A 1 98 ? 2.539 -1.512 -25.222 1.00 88.38 98 PRO A O 1
ATOM 783 N N . TRP A 1 99 ? 2.722 -0.755 -27.319 1.00 87.88 99 TRP A N 1
ATOM 784 C CA . TRP A 1 99 ? 3.725 0.276 -27.038 1.00 87.88 99 TRP A CA 1
ATOM 785 C C . TRP A 1 99 ? 3.257 1.341 -26.028 1.00 87.88 99 TRP A C 1
ATOM 787 O O . TRP A 1 99 ? 4.091 1.995 -25.395 1.00 87.88 99 TRP A O 1
ATOM 797 N N . VAL A 1 100 ? 1.941 1.537 -25.853 1.00 91.31 100 VAL A N 1
ATOM 798 C CA . VAL A 1 100 ? 1.396 2.562 -24.947 1.00 91.31 100 VAL A CA 1
ATOM 799 C C . VAL A 1 100 ? 1.743 2.247 -23.498 1.00 91.31 100 VAL A C 1
ATOM 801 O O . VAL A 1 100 ? 2.073 3.165 -22.749 1.00 91.31 100 VAL A O 1
ATOM 804 N N . ALA A 1 101 ? 1.721 0.974 -23.097 1.00 88.50 101 ALA A N 1
ATOM 805 C CA . ALA A 1 101 ? 2.036 0.594 -21.722 1.00 88.50 101 ALA A CA 1
ATOM 806 C C . ALA A 1 101 ? 3.480 0.970 -21.356 1.00 88.50 101 ALA A C 1
ATOM 808 O O . ALA A 1 101 ? 3.710 1.607 -20.331 1.00 88.50 101 ALA A O 1
ATOM 809 N N . THR A 1 102 ? 4.438 0.676 -22.240 1.00 85.62 102 THR A N 1
ATOM 810 C CA . THR A 1 102 ? 5.844 1.067 -22.070 1.00 85.62 102 THR A CA 1
ATOM 811 C C . THR A 1 102 ? 6.022 2.584 -22.010 1.00 85.62 102 THR A C 1
ATOM 813 O O . THR A 1 102 ? 6.767 3.085 -21.169 1.00 85.62 102 THR A O 1
ATOM 816 N N . ASN A 1 103 ? 5.334 3.331 -22.876 1.00 90.69 103 ASN A N 1
ATOM 817 C CA . ASN A 1 103 ? 5.426 4.791 -22.897 1.00 90.69 103 ASN A CA 1
ATOM 818 C C . ASN A 1 103 ? 4.835 5.427 -21.635 1.00 90.69 103 ASN A C 1
ATOM 820 O O . ASN A 1 103 ? 5.431 6.354 -21.089 1.00 90.69 103 ASN A O 1
ATOM 824 N N . LEU A 1 104 ? 3.702 4.914 -21.147 1.00 91.56 104 LEU A N 1
ATOM 825 C CA . LEU A 1 104 ? 3.112 5.359 -19.886 1.00 91.56 104 LEU A CA 1
ATOM 826 C C . LEU A 1 104 ? 4.019 5.030 -18.704 1.00 91.56 104 LEU A C 1
ATOM 828 O O . LEU A 1 104 ? 4.237 5.901 -17.869 1.00 91.56 104 LEU A O 1
ATOM 832 N N . TYR A 1 105 ? 4.586 3.820 -18.656 1.00 88.81 105 TYR A N 1
ATOM 833 C CA . TYR A 1 105 ? 5.526 3.441 -17.604 1.00 88.81 105 TYR A CA 1
ATOM 834 C C . TYR A 1 105 ? 6.699 4.425 -17.533 1.00 88.81 105 TYR A C 1
ATOM 836 O O . TYR A 1 105 ? 6.924 5.030 -16.488 1.00 88.81 105 TYR A O 1
ATOM 844 N N . LYS A 1 106 ? 7.379 4.667 -18.664 1.00 89.62 106 LYS A N 1
ATOM 845 C CA . LYS A 1 106 ? 8.507 5.611 -18.744 1.00 89.62 106 LYS A CA 1
ATOM 846 C C . LYS A 1 106 ? 8.104 7.027 -18.336 1.00 89.62 106 LYS A C 1
ATOM 848 O O . LYS A 1 106 ? 8.809 7.676 -17.570 1.00 89.62 106 LYS A O 1
ATOM 853 N N . ALA A 1 107 ? 6.955 7.504 -18.818 1.00 94.38 107 ALA A N 1
ATOM 854 C CA . ALA A 1 107 ? 6.467 8.838 -18.491 1.00 94.38 107 ALA A CA 1
ATOM 855 C C . ALA A 1 107 ? 6.159 8.993 -16.992 1.00 94.38 107 ALA A C 1
ATOM 857 O O . ALA A 1 107 ? 6.513 10.012 -16.395 1.00 94.38 107 ALA A O 1
ATOM 858 N N . PHE A 1 108 ? 5.524 7.995 -16.370 1.00 94.44 108 PHE A N 1
ATOM 859 C CA . PHE A 1 108 ? 5.226 8.026 -14.940 1.00 94.44 108 PHE A CA 1
ATOM 860 C C . PHE A 1 108 ? 6.474 7.849 -14.082 1.00 94.44 108 PHE A C 1
ATOM 862 O O . PHE A 1 108 ? 6.606 8.541 -13.078 1.00 94.44 108 PHE A O 1
ATOM 869 N N . GLU A 1 109 ? 7.406 6.983 -14.477 1.00 92.62 109 GLU A N 1
ATOM 870 C CA . GLU A 1 109 ? 8.684 6.820 -13.786 1.00 92.62 109 GLU A CA 1
ATOM 871 C C . GLU A 1 109 ? 9.485 8.126 -13.801 1.00 92.62 109 GLU A C 1
ATOM 873 O O . GLU A 1 109 ? 9.959 8.577 -12.758 1.00 92.62 109 GLU A O 1
ATOM 878 N N . GLU A 1 110 ? 9.552 8.810 -14.945 1.00 95.75 110 GLU A N 1
ATOM 879 C CA . GLU A 1 110 ? 10.207 10.111 -15.022 1.00 95.75 110 GLU A CA 1
ATOM 880 C C . GLU A 1 110 ? 9.477 11.178 -14.189 1.00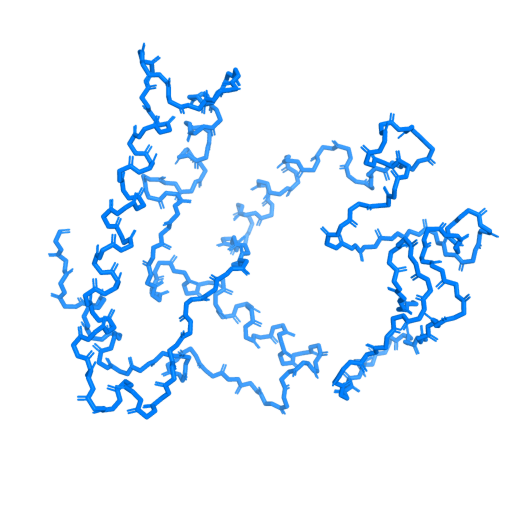 95.75 110 GLU A C 1
ATOM 882 O O . GLU A 1 110 ? 10.112 11.950 -13.461 1.00 95.75 110 GLU A O 1
ATOM 887 N N . ALA A 1 111 ? 8.142 11.213 -14.231 1.00 96.06 111 ALA A N 1
ATOM 888 C CA . ALA A 1 111 ? 7.355 12.118 -13.397 1.00 96.06 111 ALA A CA 1
ATOM 889 C C . ALA A 1 111 ? 7.594 11.870 -11.897 1.00 96.06 111 ALA A C 1
ATOM 891 O O . ALA A 1 111 ? 7.771 12.830 -11.136 1.00 96.06 111 ALA A O 1
ATOM 892 N N . LYS A 1 112 ? 7.655 10.598 -11.488 1.00 94.44 112 LYS A N 1
ATOM 893 C CA . LYS A 1 112 ? 7.974 10.168 -10.128 1.00 94.44 112 LYS A CA 1
ATOM 894 C C . LYS A 1 112 ? 9.384 10.598 -9.737 1.00 94.44 112 LYS A C 1
ATOM 896 O O . LYS A 1 112 ? 9.535 11.273 -8.726 1.00 94.44 112 LYS A O 1
ATOM 901 N N . ASN A 1 113 ? 10.403 10.305 -10.542 1.00 94.12 113 ASN A N 1
ATOM 902 C CA . ASN A 1 113 ? 11.793 10.671 -10.245 1.00 94.12 113 ASN A CA 1
ATOM 903 C C . ASN A 1 113 ? 11.953 12.188 -10.077 1.00 94.12 113 ASN A C 1
ATOM 905 O O . ASN A 1 113 ? 12.593 12.658 -9.136 1.00 94.12 113 ASN A O 1
ATOM 909 N N . ARG A 1 114 ? 11.278 12.980 -10.920 1.00 94.06 114 ARG A N 1
ATOM 910 C CA . ARG A 1 114 ? 11.203 14.438 -10.750 1.00 94.06 114 ARG A CA 1
ATOM 911 C C . ARG A 1 114 ? 10.480 14.832 -9.460 1.00 94.06 114 ARG A C 1
ATOM 913 O O . ARG A 1 114 ? 10.815 15.852 -8.873 1.00 94.06 114 ARG A O 1
ATOM 920 N N . ALA A 1 115 ? 9.453 14.108 -9.019 1.00 92.19 115 ALA A N 1
ATOM 921 C CA . ALA A 1 115 ? 8.790 14.362 -7.738 1.00 92.19 115 ALA A CA 1
ATOM 922 C C . ALA A 1 115 ? 9.696 14.036 -6.539 1.00 92.19 115 ALA A C 1
ATOM 924 O O . ALA A 1 115 ? 9.818 14.879 -5.654 1.00 92.19 115 ALA A O 1
ATOM 925 N N . LEU A 1 116 ? 10.387 12.892 -6.554 1.00 91.75 116 LEU A N 1
ATOM 926 C CA . LEU A 1 116 ? 11.330 12.501 -5.502 1.00 91.75 116 LEU A CA 1
ATOM 927 C C . LEU A 1 116 ? 12.472 13.511 -5.384 1.00 91.75 116 LEU A C 1
ATOM 929 O O . LEU A 1 116 ? 12.703 14.025 -4.296 1.00 91.75 116 LEU A O 1
ATOM 933 N N . PHE A 1 117 ? 13.072 13.916 -6.510 1.00 91.25 117 PHE A N 1
ATOM 934 C CA . PHE A 1 117 ? 14.081 14.979 -6.530 1.00 91.25 117 PHE A CA 1
ATOM 935 C C . PHE A 1 117 ? 13.584 16.263 -5.856 1.00 91.25 117 PHE A C 1
ATOM 937 O O . PHE A 1 117 ? 14.308 16.884 -5.091 1.00 91.25 117 PHE A O 1
ATOM 944 N N . ARG A 1 118 ? 12.335 16.671 -6.123 1.00 90.50 118 ARG A N 1
ATOM 945 C CA . ARG A 1 118 ? 11.735 17.872 -5.520 1.00 90.50 118 ARG A CA 1
ATOM 946 C C . ARG A 1 118 ? 11.484 17.727 -4.019 1.00 90.50 118 ARG A C 1
ATOM 948 O O . ARG A 1 118 ? 11.522 18.739 -3.327 1.00 90.50 118 ARG A O 1
ATOM 955 N N . ALA A 1 119 ? 11.187 16.518 -3.546 1.00 88.88 119 ALA A N 1
ATOM 956 C CA . ALA A 1 119 ? 10.966 16.226 -2.132 1.00 88.88 119 ALA A CA 1
ATOM 957 C C . ALA A 1 119 ? 12.283 16.184 -1.340 1.00 88.88 119 ALA A C 1
ATOM 959 O O . ALA A 1 119 ? 12.311 16.588 -0.182 1.00 88.88 119 ALA A O 1
ATOM 960 N N . THR A 1 120 ? 13.375 15.754 -1.974 1.00 89.50 120 THR A N 1
ATOM 961 C CA . THR A 1 120 ? 14.713 15.664 -1.369 1.00 89.50 120 THR A CA 1
ATOM 962 C C . THR A 1 120 ? 15.577 16.898 -1.631 1.00 89.50 120 THR A C 1
ATOM 964 O O . THR A 1 120 ? 16.794 16.843 -1.476 1.00 89.50 120 THR A O 1
ATOM 967 N N . GLU A 1 121 ? 14.991 18.012 -2.071 1.00 89.75 121 GLU A N 1
ATOM 968 C CA . GLU A 1 121 ? 15.736 19.241 -2.336 1.00 89.75 121 GLU A CA 1
ATOM 969 C C . GLU A 1 121 ? 15.640 20.185 -1.126 1.00 89.75 121 GLU A C 1
ATOM 971 O O . GLU A 1 121 ? 14.560 20.639 -0.739 1.00 89.75 121 GLU A O 1
ATOM 976 N N . MET A 1 122 ? 16.792 20.438 -0.496 1.00 86.31 122 MET A N 1
ATOM 977 C CA . MET A 1 122 ? 16.885 21.127 0.795 1.00 86.31 122 MET A CA 1
ATOM 978 C C . MET A 1 122 ? 16.670 22.644 0.695 1.00 86.31 122 MET A C 1
ATOM 980 O O . MET A 1 122 ? 16.194 23.258 1.647 1.00 86.31 122 MET A O 1
ATOM 984 N N . THR A 1 123 ? 17.052 23.272 -0.418 1.00 86.25 123 THR A N 1
ATOM 985 C CA . THR A 1 123 ? 17.191 24.739 -0.515 1.00 86.25 123 THR A CA 1
ATOM 986 C C . THR A 1 123 ? 15.963 25.457 -1.085 1.00 86.25 123 THR A C 1
ATOM 988 O O . THR A 1 123 ? 15.719 26.621 -0.782 1.00 86.25 123 THR A O 1
ATOM 991 N N . ALA A 1 124 ? 15.173 24.763 -1.891 1.00 85.12 124 ALA A N 1
ATOM 992 C CA . ALA A 1 124 ? 14.029 25.218 -2.670 1.00 85.12 124 ALA A CA 1
ATOM 993 C C . ALA A 1 124 ? 12.947 24.120 -2.688 1.00 85.12 124 ALA A C 1
ATOM 995 O O . ALA A 1 124 ? 12.507 23.624 -3.734 1.00 85.12 124 ALA A O 1
ATOM 996 N N . THR A 1 125 ? 12.485 23.773 -1.485 1.00 79.69 125 THR A N 1
ATOM 997 C CA . THR A 1 125 ? 11.328 22.906 -1.255 1.00 79.69 125 THR A CA 1
ATOM 998 C C . THR A 1 125 ? 10.119 23.360 -2.081 1.00 79.69 125 THR A C 1
ATOM 1000 O O . THR A 1 125 ? 9.737 24.530 -2.082 1.00 79.69 125 THR A O 1
ATOM 1003 N N . ARG A 1 126 ? 9.478 22.407 -2.768 1.00 86.81 126 ARG A N 1
ATOM 1004 C CA . ARG A 1 126 ? 8.274 22.635 -3.598 1.00 86.81 126 ARG A CA 1
ATOM 1005 C C . ARG A 1 126 ? 6.998 22.068 -2.977 1.00 86.81 126 ARG A C 1
ATOM 1007 O O . ARG A 1 126 ? 5.963 22.018 -3.635 1.00 86.81 126 ARG A O 1
ATOM 1014 N N . MET A 1 127 ? 7.088 21.632 -1.726 1.00 86.50 127 MET A N 1
ATOM 1015 C CA . MET A 1 127 ? 5.968 21.143 -0.940 1.00 86.50 127 MET A CA 1
ATOM 1016 C C . MET A 1 127 ? 5.589 22.206 0.100 1.00 86.50 127 MET A C 1
ATOM 1018 O O . MET A 1 127 ? 6.469 22.657 0.830 1.00 86.50 127 MET A O 1
ATOM 1022 N N . PRO A 1 128 ? 4.316 22.621 0.206 1.00 87.88 128 PRO A N 1
ATOM 1023 C CA . PRO A 1 128 ? 3.901 23.687 1.117 1.00 87.88 128 PRO A CA 1
ATOM 1024 C C . PRO A 1 128 ? 3.743 23.182 2.564 1.00 87.88 128 PRO A C 1
ATOM 1026 O O . PRO A 1 128 ? 2.737 23.451 3.212 1.00 87.88 128 PRO A O 1
ATOM 1029 N N . PHE A 1 129 ? 4.718 22.422 3.072 1.00 84.88 129 PHE A N 1
ATOM 1030 C CA . PHE A 1 129 ? 4.736 21.932 4.449 1.00 84.88 129 PHE A CA 1
ATOM 1031 C C . PHE A 1 129 ? 6.159 21.924 5.029 1.00 84.88 129 PHE A C 1
ATOM 1033 O O . PHE A 1 129 ? 7.137 21.642 4.329 1.00 84.88 129 PHE A O 1
ATOM 1040 N N . ALA A 1 130 ? 6.277 22.258 6.317 1.00 87.88 130 ALA A N 1
ATOM 1041 C CA . ALA A 1 130 ? 7.551 22.262 7.034 1.00 87.88 130 ALA A CA 1
ATOM 1042 C C . ALA A 1 130 ? 8.100 20.838 7.222 1.00 87.88 130 ALA A C 1
ATOM 1044 O O . ALA A 1 130 ? 7.343 19.875 7.255 1.00 87.88 130 ALA A O 1
ATOM 1045 N N . TRP A 1 131 ? 9.423 20.711 7.368 1.00 90.06 131 TRP A N 1
ATOM 1046 C CA . TRP A 1 131 ? 10.120 19.431 7.593 1.00 90.06 131 TRP A CA 1
ATOM 1047 C C . TRP A 1 131 ? 9.977 18.386 6.474 1.00 90.06 131 TRP A C 1
ATOM 1049 O O . TRP A 1 131 ? 10.361 17.236 6.660 1.00 90.06 131 TRP A O 1
ATOM 1059 N N . CYS A 1 132 ? 9.493 18.767 5.291 1.00 90.75 132 CYS A N 1
ATOM 1060 C CA . CYS A 1 132 ? 9.368 17.863 4.145 1.00 90.75 132 CYS A CA 1
ATOM 1061 C C . CYS A 1 132 ? 10.686 17.197 3.738 1.00 90.75 132 CYS A C 1
ATOM 1063 O O . CYS A 1 132 ? 10.700 15.995 3.490 1.00 90.75 132 CYS A O 1
ATOM 1065 N N . TYR A 1 133 ? 11.785 17.952 3.739 1.00 91.69 133 TYR A N 1
ATOM 1066 C CA . TYR A 1 133 ? 13.117 17.427 3.460 1.00 91.69 133 TYR A CA 1
ATOM 1067 C C . TYR A 1 133 ? 13.536 16.361 4.484 1.00 91.69 133 TYR A C 1
ATOM 1069 O O . TYR A 1 133 ? 13.987 15.287 4.102 1.00 91.69 133 TYR A O 1
ATOM 1077 N N . ASP A 1 134 ? 13.334 16.621 5.781 1.00 92.81 134 ASP A N 1
ATOM 1078 C CA . ASP A 1 134 ? 13.632 15.659 6.854 1.00 92.81 134 ASP A CA 1
ATOM 1079 C C . ASP A 1 134 ? 12.756 14.401 6.741 1.00 92.81 134 ASP A C 1
ATOM 1081 O O . ASP A 1 134 ? 13.253 13.282 6.848 1.00 92.81 134 ASP A O 1
ATOM 1085 N N . ALA A 1 135 ? 11.465 14.563 6.438 1.00 92.69 135 ALA A N 1
ATOM 1086 C CA . ALA A 1 135 ? 10.561 13.442 6.205 1.00 92.69 135 ALA A CA 1
ATOM 1087 C C . ALA A 1 135 ? 10.992 12.592 4.997 1.00 92.69 135 ALA A C 1
ATOM 1089 O O . ALA A 1 135 ? 10.997 11.364 5.091 1.00 92.69 135 ALA A O 1
ATOM 1090 N N . ALA A 1 136 ? 11.393 13.230 3.894 1.00 93.44 136 ALA A N 1
ATOM 1091 C CA . ALA A 1 136 ? 11.904 12.547 2.710 1.00 93.44 136 ALA A CA 1
ATOM 1092 C C . ALA A 1 136 ? 13.235 11.835 2.990 1.00 93.44 136 ALA A C 1
ATOM 1094 O O . ALA A 1 136 ? 13.425 10.708 2.539 1.00 93.44 136 ALA A O 1
ATOM 1095 N N . GLN A 1 137 ? 14.131 12.443 3.774 1.00 93.44 137 GLN A N 1
ATOM 1096 C CA . GLN A 1 137 ? 15.393 11.815 4.161 1.00 93.44 137 GLN A CA 1
ATOM 1097 C C . GLN A 1 137 ? 15.159 10.583 5.041 1.00 93.44 137 GLN A C 1
ATOM 1099 O O . GLN A 1 137 ? 15.731 9.535 4.773 1.00 93.44 137 GLN A O 1
ATOM 1104 N N . LYS A 1 138 ? 14.249 10.659 6.019 1.00 94.88 138 LYS A N 1
ATOM 1105 C CA . LYS A 1 138 ? 13.868 9.500 6.845 1.00 94.88 138 LYS A CA 1
ATOM 1106 C C . LYS A 1 138 ? 13.254 8.371 6.018 1.00 94.88 138 LYS A C 1
ATOM 1108 O O . LYS A 1 138 ? 13.566 7.207 6.251 1.00 94.88 138 LYS A O 1
ATOM 1113 N N . ALA A 1 139 ? 12.410 8.703 5.038 1.00 94.69 139 ALA A N 1
ATOM 1114 C CA . ALA A 1 139 ? 11.879 7.715 4.103 1.00 94.69 139 ALA A CA 1
ATOM 1115 C C . ALA A 1 139 ? 13.010 7.068 3.288 1.00 94.69 139 ALA A C 1
ATOM 1117 O O . ALA A 1 139 ? 13.080 5.847 3.197 1.00 94.69 139 ALA A O 1
ATOM 1118 N N . LYS A 1 140 ? 13.941 7.866 2.762 1.00 95.12 140 LYS A N 1
ATOM 1119 C CA . LYS A 1 140 ? 15.120 7.373 2.045 1.00 95.12 140 LYS A CA 1
ATOM 1120 C C . LYS A 1 140 ? 16.014 6.477 2.917 1.00 95.12 140 LYS A C 1
ATOM 1122 O O . LYS A 1 140 ? 16.484 5.451 2.439 1.00 95.12 140 LYS A O 1
ATOM 1127 N N . ASP A 1 141 ? 16.218 6.813 4.187 1.00 95.75 141 ASP A N 1
ATOM 1128 C CA . ASP A 1 141 ? 17.020 6.005 5.117 1.00 95.75 141 ASP A CA 1
ATOM 1129 C C . ASP A 1 141 ? 16.357 4.651 5.432 1.00 95.75 141 ASP A C 1
ATOM 1131 O O . ASP A 1 141 ? 17.041 3.663 5.702 1.00 95.75 141 ASP A O 1
ATOM 1135 N N . LEU A 1 142 ? 15.022 4.594 5.399 1.00 96.19 142 LEU A N 1
ATOM 1136 C CA . LEU A 1 142 ? 14.240 3.381 5.641 1.00 96.19 142 LEU A CA 1
ATOM 1137 C C . LEU A 1 142 ? 14.112 2.496 4.396 1.00 96.19 142 LEU A C 1
ATOM 1139 O O . LEU A 1 142 ? 14.342 1.291 4.474 1.00 96.19 142 LEU A O 1
ATOM 1143 N N . PHE A 1 143 ? 13.721 3.086 3.268 1.00 94.31 143 PHE A N 1
ATOM 1144 C CA . PHE A 1 143 ? 13.332 2.375 2.048 1.00 94.31 143 PHE A CA 1
ATOM 1145 C C . PHE A 1 143 ? 14.451 2.319 0.992 1.00 94.31 143 PHE A C 1
ATOM 1147 O O . PHE A 1 143 ? 14.378 1.515 0.066 1.00 94.31 143 PHE A O 1
ATOM 1154 N N . GLY A 1 144 ? 15.492 3.147 1.122 1.00 93.62 144 GLY A N 1
ATOM 1155 C CA . GLY A 1 144 ? 16.587 3.288 0.161 1.00 93.62 144 GLY A CA 1
ATOM 1156 C C . GLY A 1 144 ? 16.441 4.492 -0.779 1.00 93.62 144 GLY A C 1
ATOM 1157 O O . GLY A 1 144 ? 15.525 5.304 -0.663 1.00 93.62 144 GLY A O 1
ATOM 1158 N N . GLU A 1 145 ? 17.373 4.613 -1.733 1.00 91.44 145 GLU A N 1
ATOM 1159 C CA . GLU A 1 145 ? 17.450 5.740 -2.685 1.00 91.44 145 GLU A CA 1
ATOM 1160 C C . GLU A 1 145 ? 16.152 5.953 -3.480 1.00 91.44 145 GLU A C 1
ATOM 1162 O O . GLU A 1 145 ? 15.693 7.084 -3.640 1.00 91.44 145 GLU A O 1
ATOM 1167 N N . ASP A 1 146 ? 15.546 4.862 -3.951 1.00 92.00 146 ASP A N 1
ATOM 1168 C CA . ASP A 1 146 ? 14.250 4.862 -4.627 1.00 92.00 146 ASP A CA 1
ATOM 1169 C C . ASP A 1 146 ? 13.159 4.387 -3.660 1.00 92.00 146 ASP A C 1
ATOM 1171 O O . ASP A 1 146 ? 12.731 3.238 -3.707 1.00 92.00 146 ASP A O 1
ATOM 1175 N N . PHE A 1 147 ? 12.710 5.282 -2.777 1.00 91.94 147 PHE A N 1
ATOM 1176 C CA . PHE A 1 147 ? 11.706 4.985 -1.746 1.00 91.94 147 PHE A CA 1
ATOM 1177 C C . PHE A 1 147 ? 10.252 4.930 -2.264 1.00 91.94 147 PHE A C 1
ATOM 1179 O O . PHE A 1 147 ? 9.318 4.838 -1.474 1.00 91.94 147 PHE A O 1
ATOM 1186 N N . PHE A 1 148 ? 10.049 4.980 -3.587 1.00 91.81 148 PHE A N 1
ATOM 1187 C CA . PHE A 1 148 ? 8.773 4.697 -4.263 1.00 91.81 148 PHE A CA 1
ATOM 1188 C C . PHE A 1 148 ? 9.038 3.902 -5.554 1.00 91.81 148 PHE A C 1
ATOM 1190 O O . PHE A 1 148 ? 8.847 4.405 -6.669 1.00 91.81 148 PHE A O 1
ATOM 1197 N N . PRO A 1 149 ? 9.535 2.665 -5.455 1.00 91.50 149 PRO A N 1
ATOM 1198 C CA . PRO A 1 149 ? 9.987 1.942 -6.626 1.00 91.50 149 PRO A CA 1
ATOM 1199 C C . PRO A 1 149 ? 8.822 1.515 -7.520 1.00 91.50 149 PRO A C 1
ATOM 1201 O O . PRO A 1 149 ? 7.765 1.094 -7.053 1.00 91.50 149 PRO A O 1
ATOM 1204 N N . TYR A 1 150 ? 9.031 1.583 -8.833 1.00 90.50 150 TYR A N 1
ATOM 1205 C CA . TYR A 1 150 ? 8.135 0.975 -9.815 1.00 90.50 150 TYR A CA 1
ATOM 1206 C C . TYR A 1 150 ? 8.699 -0.369 -10.288 1.00 90.50 150 TYR A C 1
ATOM 1208 O O . TYR A 1 150 ? 9.905 -0.612 -10.213 1.00 90.50 150 TYR A O 1
ATOM 1216 N N . GLY A 1 151 ? 7.808 -1.233 -10.776 1.00 87.56 151 GLY A N 1
ATOM 1217 C CA . GLY A 1 151 ? 8.145 -2.546 -11.323 1.00 87.56 151 GLY A CA 1
ATOM 1218 C C . GLY A 1 151 ? 7.934 -3.705 -10.348 1.00 87.56 151 GLY A C 1
ATOM 1219 O O . GLY A 1 151 ? 7.688 -3.499 -9.161 1.00 87.56 151 GLY A O 1
ATOM 1220 N N . ILE A 1 152 ? 8.000 -4.931 -10.874 1.00 89.25 152 ILE A N 1
ATOM 1221 C CA . ILE A 1 152 ? 7.661 -6.153 -10.132 1.00 89.25 152 ILE A CA 1
ATOM 1222 C C . ILE A 1 152 ? 8.743 -6.495 -9.113 1.00 89.25 152 ILE A C 1
ATOM 1224 O O . ILE A 1 152 ? 8.437 -6.556 -7.932 1.00 89.25 152 ILE A O 1
ATOM 1228 N N . GLU A 1 153 ? 10.000 -6.660 -9.536 1.00 90.19 153 GLU A N 1
ATOM 1229 C CA . GLU A 1 153 ? 11.056 -7.173 -8.647 1.00 90.19 153 GLU A CA 1
ATOM 1230 C C . GLU A 1 153 ? 11.275 -6.302 -7.411 1.00 90.19 153 GLU A C 1
ATOM 1232 O O . GLU A 1 153 ? 11.328 -6.806 -6.293 1.00 90.19 153 GLU A O 1
ATOM 1237 N N . LYS A 1 154 ? 11.306 -4.976 -7.589 1.00 90.88 154 LYS A N 1
ATOM 1238 C CA . LYS A 1 154 ? 11.455 -4.037 -6.470 1.00 90.88 154 LYS A CA 1
ATOM 1239 C C . LYS A 1 154 ? 10.270 -4.067 -5.491 1.00 90.88 154 LYS A C 1
ATOM 1241 O O . LYS A 1 154 ? 10.424 -3.635 -4.357 1.00 90.88 154 LYS A O 1
ATOM 1246 N N . ASN A 1 155 ? 9.105 -4.553 -5.925 1.00 92.75 155 ASN A N 1
ATOM 1247 C CA . ASN A 1 155 ? 7.880 -4.643 -5.127 1.00 92.75 155 ASN A CA 1
ATOM 1248 C C . ASN A 1 155 ? 7.458 -6.097 -4.845 1.00 92.75 155 ASN A C 1
ATOM 1250 O O . ASN A 1 155 ? 6.357 -6.313 -4.335 1.00 92.75 155 ASN A O 1
ATOM 1254 N N . ARG A 1 156 ? 8.294 -7.095 -5.174 1.00 93.69 156 ARG A N 1
ATOM 1255 C CA . ARG A 1 156 ? 7.916 -8.516 -5.170 1.00 93.69 156 ARG A CA 1
ATOM 1256 C C . ARG A 1 156 ? 7.413 -8.952 -3.800 1.00 93.69 156 ARG A C 1
ATOM 1258 O O . ARG A 1 156 ? 6.304 -9.460 -3.720 1.00 93.69 156 ARG A O 1
ATOM 1265 N N . THR A 1 157 ? 8.143 -8.636 -2.730 1.00 95.94 157 THR A N 1
ATOM 1266 C CA . THR A 1 157 ? 7.739 -8.938 -1.345 1.00 95.94 157 THR A CA 1
ATOM 1267 C C . THR A 1 157 ? 6.327 -8.440 -1.025 1.00 95.94 157 THR A C 1
ATOM 1269 O O . THR A 1 157 ? 5.497 -9.194 -0.518 1.00 95.94 157 THR A O 1
ATOM 1272 N N . THR A 1 158 ? 6.013 -7.185 -1.367 1.00 96.06 158 THR A N 1
ATOM 1273 C CA . THR A 1 158 ? 4.672 -6.626 -1.153 1.00 96.06 158 THR A CA 1
ATOM 1274 C C . THR A 1 158 ? 3.627 -7.299 -2.045 1.00 96.06 158 THR A C 1
ATOM 1276 O O . THR A 1 158 ? 2.531 -7.590 -1.573 1.00 96.06 158 THR A O 1
ATOM 1279 N N . LEU A 1 159 ? 3.930 -7.535 -3.325 1.00 95.38 159 LEU A N 1
ATOM 1280 C CA . LEU A 1 159 ? 2.999 -8.163 -4.268 1.00 95.38 159 LEU A CA 1
ATOM 1281 C C . LEU A 1 159 ? 2.669 -9.606 -3.861 1.00 95.38 159 LEU A C 1
ATOM 1283 O O . LEU A 1 159 ? 1.502 -9.989 -3.899 1.00 95.38 159 LEU A O 1
ATOM 1287 N N . GLU A 1 160 ? 3.659 -10.384 -3.417 1.00 95.56 160 GLU A N 1
ATOM 1288 C CA . GLU A 1 160 ? 3.468 -11.756 -2.931 1.00 95.56 160 GLU A CA 1
ATOM 1289 C C . GLU A 1 160 ? 2.580 -11.761 -1.689 1.00 95.56 160 GLU A C 1
ATOM 1291 O O . GLU A 1 160 ? 1.615 -12.524 -1.629 1.00 95.56 160 GLU A O 1
ATOM 1296 N N . ALA A 1 161 ? 2.847 -10.863 -0.735 1.00 96.44 161 ALA A N 1
ATOM 1297 C CA . ALA A 1 161 ? 2.015 -10.703 0.452 1.00 96.44 161 ALA A CA 1
ATOM 1298 C C . ALA A 1 161 ? 0.580 -10.285 0.091 1.00 96.44 161 ALA A C 1
ATOM 1300 O O . ALA A 1 161 ? -0.376 -10.870 0.592 1.00 96.44 161 ALA A O 1
ATOM 1301 N N . PHE A 1 162 ? 0.411 -9.323 -0.820 1.00 95.25 162 PHE A N 1
ATOM 1302 C CA . PHE A 1 162 ? -0.902 -8.867 -1.280 1.00 95.25 162 PHE A CA 1
ATOM 1303 C C . PHE A 1 162 ? -1.719 -10.003 -1.911 1.00 95.25 162 PHE A C 1
ATOM 1305 O O . PHE A 1 162 ? -2.889 -10.183 -1.575 1.00 95.25 162 PHE A O 1
ATOM 1312 N N . LEU A 1 163 ? -1.102 -10.795 -2.792 1.00 94.75 163 LEU A N 1
ATOM 1313 C CA . LEU A 1 163 ? -1.746 -11.934 -3.450 1.00 94.75 163 LEU A CA 1
ATOM 1314 C C . LEU A 1 163 ? -2.070 -13.060 -2.465 1.00 94.75 163 LEU A C 1
ATOM 1316 O O . LEU A 1 163 ? -3.159 -13.635 -2.521 1.00 94.75 163 LEU A O 1
ATOM 1320 N N . GLN A 1 164 ? -1.145 -13.352 -1.547 1.00 94.81 164 GLN A N 1
ATOM 1321 C CA . GLN A 1 164 ? -1.343 -14.342 -0.495 1.00 94.81 164 GLN A CA 1
ATOM 1322 C C . GLN A 1 164 ? -2.518 -13.949 0.404 1.00 94.81 164 GLN A C 1
ATOM 1324 O O . GLN A 1 164 ? -3.457 -14.730 0.551 1.00 94.81 164 GLN A O 1
ATOM 1329 N N . TYR A 1 165 ? -2.517 -12.728 0.945 1.00 92.88 165 TYR A N 1
ATOM 1330 C CA . TYR A 1 165 ? -3.584 -12.250 1.823 1.00 92.88 165 TYR A CA 1
ATOM 1331 C C . TYR A 1 165 ? -4.916 -12.132 1.087 1.00 92.88 165 TYR A C 1
ATOM 1333 O O . TYR A 1 165 ? -5.947 -12.504 1.639 1.00 92.88 165 TYR A O 1
ATOM 1341 N N . GLY A 1 166 ? -4.913 -11.695 -0.176 1.00 91.12 166 GLY A N 1
ATOM 1342 C CA . GLY A 1 166 ? -6.119 -11.664 -1.002 1.00 91.12 166 GLY A CA 1
ATOM 1343 C C . GLY A 1 166 ? -6.768 -13.043 -1.147 1.00 91.12 166 GLY A C 1
ATOM 1344 O O . GLY A 1 166 ? -7.994 -13.156 -1.099 1.00 91.12 166 GLY A O 1
ATOM 1345 N N . PHE A 1 167 ? -5.966 -14.103 -1.270 1.00 90.88 167 PHE A N 1
ATOM 1346 C CA . PHE A 1 167 ? -6.465 -15.476 -1.297 1.00 90.88 167 PHE A CA 1
ATOM 1347 C C . PHE A 1 167 ? -6.918 -15.969 0.086 1.00 90.88 167 PHE A C 1
ATOM 1349 O O . PHE A 1 167 ? -8.044 -16.445 0.220 1.00 90.88 167 PHE A O 1
ATOM 1356 N N . GLU A 1 168 ? -6.086 -15.818 1.119 1.00 90.75 168 GLU A N 1
ATOM 1357 C CA . GLU A 1 168 ? -6.392 -16.271 2.487 1.00 90.75 168 GLU A CA 1
ATOM 1358 C C . GLU A 1 168 ? -7.638 -15.597 3.073 1.00 90.75 168 GLU A C 1
ATOM 1360 O O . GLU A 1 168 ? -8.410 -16.234 3.784 1.00 90.75 168 GLU A O 1
ATOM 1365 N N . GLN A 1 169 ? -7.865 -14.322 2.746 1.00 87.31 169 GLN A N 1
ATOM 1366 C CA . GLN A 1 169 ? -9.024 -13.545 3.194 1.00 87.31 169 GLN A CA 1
ATOM 1367 C C . GLN A 1 169 ? -10.262 -13.744 2.308 1.00 87.31 169 GLN A C 1
ATOM 1369 O O . GLN A 1 169 ? -11.286 -13.095 2.523 1.00 87.31 169 GLN A O 1
ATOM 1374 N N . GLY A 1 170 ? -10.178 -14.605 1.289 1.00 85.00 170 GLY A N 1
ATOM 1375 C CA . GLY A 1 170 ? -11.313 -14.934 0.434 1.00 85.00 170 GLY A CA 1
ATOM 1376 C C . GLY A 1 170 ? -11.733 -13.830 -0.538 1.00 85.00 170 GLY A C 1
ATOM 1377 O O . GLY A 1 170 ? -12.833 -13.899 -1.086 1.00 85.00 170 GLY A O 1
ATOM 1378 N N . VAL A 1 171 ? -10.881 -12.822 -0.764 1.00 86.38 171 VAL A N 1
ATOM 1379 C CA . VAL A 1 171 ? -11.091 -11.777 -1.782 1.00 86.38 171 VAL A CA 1
ATOM 1380 C C . VAL A 1 171 ? -10.864 -12.356 -3.181 1.00 86.38 171 VAL A C 1
ATOM 1382 O O . VAL A 1 171 ? -11.629 -12.087 -4.108 1.00 86.38 171 VAL A O 1
ATOM 1385 N N . CYS A 1 172 ? -9.834 -13.190 -3.332 1.00 87.94 172 CYS A N 1
ATOM 1386 C CA . CYS A 1 172 ? -9.534 -13.925 -4.553 1.00 87.94 172 CYS A CA 1
ATOM 1387 C C . CYS A 1 172 ? -9.988 -15.385 -4.418 1.00 87.94 172 CYS A C 1
ATOM 1389 O O . CYS A 1 172 ? -9.664 -16.058 -3.446 1.00 87.94 172 CYS A O 1
ATOM 1391 N N . GLN A 1 173 ? -10.695 -15.910 -5.426 1.00 87.50 173 GLN A N 1
ATOM 1392 C CA . GLN A 1 173 ? -11.181 -17.304 -5.424 1.00 87.50 173 GLN A CA 1
ATOM 1393 C C . GLN A 1 173 ? -10.061 -18.349 -5.556 1.00 87.50 173 GLN A C 1
ATOM 1395 O O . GLN A 1 173 ? -10.255 -19.520 -5.241 1.00 87.50 173 GLN A O 1
ATOM 1400 N N . ARG A 1 174 ? -8.897 -17.928 -6.049 1.00 92.06 174 ARG A N 1
ATOM 1401 C CA . ARG A 1 174 ? -7.671 -18.720 -6.135 1.00 92.06 174 ARG A CA 1
ATOM 1402 C C . ARG A 1 174 ? -6.483 -17.829 -5.811 1.00 92.06 174 ARG A C 1
ATOM 1404 O O . ARG A 1 174 ? -6.577 -16.611 -5.972 1.00 92.06 174 ARG A O 1
ATOM 1411 N N . LYS A 1 175 ? -5.361 -18.444 -5.446 1.00 93.19 175 LYS A N 1
ATOM 1412 C CA . LYS A 1 175 ? -4.080 -17.749 -5.414 1.00 93.19 175 LYS A CA 1
ATOM 1413 C C . LYS A 1 175 ? -3.691 -17.374 -6.849 1.00 93.19 175 LYS A C 1
ATOM 1415 O O . LYS A 1 175 ? -3.679 -18.228 -7.739 1.00 93.19 175 LYS A O 1
ATOM 1420 N N . VAL A 1 176 ? -3.526 -16.076 -7.079 1.00 93.94 176 VAL A N 1
ATOM 1421 C CA . VAL A 1 176 ? -3.019 -15.514 -8.335 1.00 93.94 176 VAL A CA 1
ATOM 1422 C C . VAL A 1 176 ? -1.513 -15.395 -8.177 1.00 93.94 176 VAL A C 1
ATOM 1424 O O . VAL A 1 176 ? -1.061 -14.936 -7.131 1.00 93.94 176 VAL A O 1
ATOM 1427 N N . GLU A 1 177 ? -0.755 -15.823 -9.178 1.00 92.00 177 GLU A N 1
ATOM 1428 C CA . GLU A 1 177 ? 0.702 -15.688 -9.169 1.00 92.00 177 GLU A CA 1
ATOM 1429 C C . GLU A 1 177 ? 1.115 -14.313 -9.714 1.00 92.00 177 GLU A C 1
ATOM 1431 O O . GLU A 1 177 ? 0.395 -13.695 -10.503 1.00 92.00 177 GLU A O 1
ATOM 1436 N N . ILE A 1 178 ? 2.279 -13.809 -9.295 1.00 90.88 178 ILE A N 1
ATOM 1437 C CA . ILE A 1 178 ? 2.752 -12.467 -9.681 1.00 90.88 178 ILE A CA 1
ATOM 1438 C C . ILE A 1 178 ? 2.860 -12.316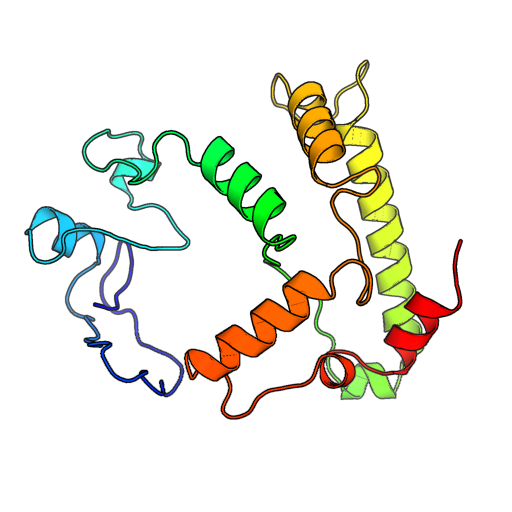 -11.195 1.00 90.88 178 ILE A C 1
ATOM 1440 O O . ILE A 1 178 ? 2.530 -11.266 -11.746 1.00 90.88 178 ILE A O 1
ATOM 1444 N N . GLU A 1 179 ? 3.297 -13.369 -11.871 1.00 87.56 179 GLU A N 1
ATOM 1445 C CA . GLU A 1 179 ? 3.511 -13.404 -13.312 1.00 87.56 179 GLU A CA 1
ATOM 1446 C C . GLU A 1 179 ? 2.192 -13.267 -14.093 1.00 87.56 179 GLU A C 1
ATOM 1448 O O . GLU A 1 179 ? 2.206 -12.944 -15.278 1.00 87.56 179 GLU A O 1
ATOM 1453 N N . GLU A 1 180 ? 1.046 -13.453 -13.431 1.00 89.56 180 GLU A N 1
ATOM 1454 C CA . GLU A 1 180 ? -0.283 -13.253 -14.009 1.00 89.56 180 GLU A CA 1
ATOM 1455 C C . GLU A 1 180 ? -0.801 -11.812 -13.851 1.00 89.56 180 GLU A C 1
ATOM 1457 O O . GLU A 1 180 ? -1.807 -11.455 -14.468 1.00 89.56 180 GLU A O 1
ATOM 1462 N N . LEU A 1 181 ? -0.160 -10.978 -13.019 1.00 86.81 181 LEU A N 1
ATOM 1463 C CA . LEU A 1 181 ? -0.657 -9.635 -12.699 1.00 86.81 181 LEU A CA 1
ATOM 1464 C C . LEU A 1 181 ? -0.483 -8.635 -13.842 1.00 86.81 181 LEU A C 1
ATOM 1466 O O . LEU A 1 181 ? -1.321 -7.746 -14.018 1.00 86.81 181 LEU A O 1
ATOM 1470 N N . PHE A 1 182 ? 0.609 -8.753 -14.597 1.00 86.50 182 PHE A N 1
ATOM 1471 C CA . PHE A 1 182 ? 1.000 -7.782 -15.615 1.00 86.50 182 PHE A CA 1
ATOM 1472 C C . PH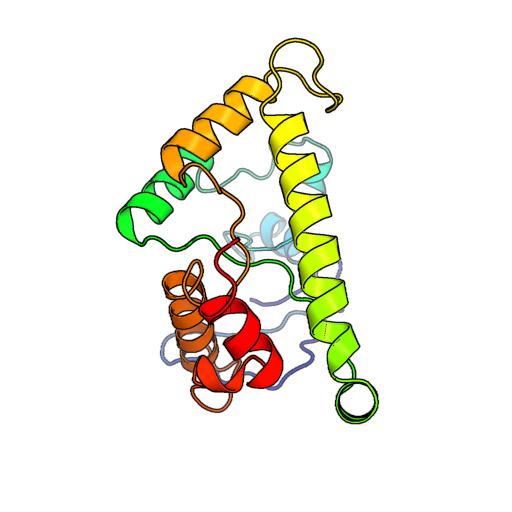E A 1 182 ? 1.282 -8.476 -16.953 1.00 86.50 182 PHE A C 1
ATOM 1474 O O . PHE A 1 182 ? 1.830 -9.577 -16.958 1.00 86.50 182 PHE A O 1
ATOM 1481 N N . PRO A 1 183 ? 0.952 -7.846 -18.098 1.00 79.69 183 PRO A N 1
ATOM 1482 C CA . PRO A 1 183 ? 1.299 -8.392 -19.406 1.00 79.69 183 PRO A CA 1
ATOM 1483 C C . PRO A 1 183 ? 2.809 -8.600 -19.552 1.00 79.69 183 PRO A C 1
ATOM 1485 O O . PRO A 1 183 ? 3.603 -7.749 -19.139 1.00 79.69 183 PRO A O 1
ATOM 1488 N N . GLU A 1 184 ? 3.206 -9.703 -20.187 1.00 76.62 184 GLU A N 1
ATOM 1489 C CA . GLU A 1 184 ? 4.612 -10.085 -20.347 1.00 76.62 184 GLU A CA 1
ATOM 1490 C C . GLU A 1 184 ? 5.435 -8.996 -21.055 1.00 76.62 184 GLU A C 1
ATOM 1492 O O . GLU A 1 184 ? 6.587 -8.749 -20.700 1.00 76.62 184 GLU A O 1
ATOM 1497 N N . GLU A 1 185 ? 4.837 -8.288 -22.015 1.00 72.44 185 GLU A N 1
ATOM 1498 C CA . GLU A 1 185 ? 5.484 -7.203 -22.753 1.00 72.44 18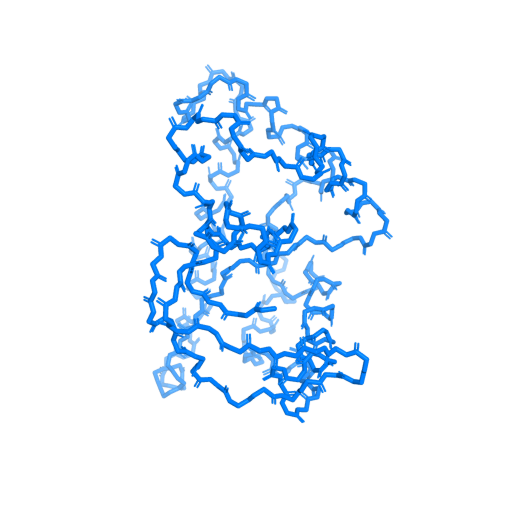5 GLU A CA 1
ATOM 1499 C C . GLU A 1 185 ? 5.877 -6.034 -21.844 1.00 72.44 185 GLU A C 1
ATOM 1501 O O . GLU A 1 185 ? 6.881 -5.367 -22.091 1.00 72.44 185 GLU A O 1
ATOM 1506 N N . VAL A 1 186 ? 5.107 -5.792 -20.779 1.00 70.19 186 VAL A N 1
ATOM 1507 C CA . VAL A 1 186 ? 5.438 -4.784 -19.768 1.00 70.19 186 VAL A CA 1
ATOM 1508 C C . VAL A 1 186 ? 6.532 -5.324 -18.857 1.00 70.19 186 VAL A C 1
ATOM 1510 O O . VAL A 1 186 ? 7.518 -4.632 -18.625 1.00 70.19 186 VAL A O 1
ATOM 1513 N N . THR A 1 187 ? 6.417 -6.575 -18.414 1.00 70.44 187 THR A N 1
ATOM 1514 C CA . THR A 1 187 ? 7.400 -7.225 -17.536 1.00 70.44 187 THR A CA 1
ATOM 1515 C C . THR A 1 187 ? 8.798 -7.288 -18.159 1.00 70.44 187 THR A C 1
ATOM 1517 O O . THR A 1 187 ? 9.770 -6.951 -17.488 1.00 70.44 187 THR A O 1
ATOM 1520 N N . ARG A 1 188 ? 8.917 -7.613 -19.455 1.00 66.12 188 ARG A N 1
ATOM 1521 C CA . ARG A 1 188 ? 10.212 -7.670 -20.162 1.00 66.12 188 ARG A CA 1
ATOM 1522 C C . ARG A 1 188 ? 10.920 -6.317 -20.218 1.00 66.12 188 ARG A C 1
ATOM 1524 O O . ARG A 1 188 ? 12.133 -6.244 -20.031 1.00 66.12 188 ARG A O 1
ATOM 1531 N N . VAL A 1 189 ? 10.169 -5.232 -20.415 1.00 59.06 189 VAL A N 1
ATOM 1532 C CA . VAL A 1 189 ? 10.728 -3.870 -20.414 1.00 59.06 189 VAL A CA 1
ATOM 1533 C C . VAL A 1 189 ? 11.296 -3.499 -19.041 1.00 59.06 189 VAL A C 1
ATOM 1535 O O . VAL A 1 189 ? 12.312 -2.811 -18.982 1.00 59.06 189 VAL A O 1
ATOM 1538 N N . LEU A 1 190 ? 10.682 -3.982 -17.957 1.00 54.66 190 LEU A N 1
ATOM 1539 C CA . LEU A 1 190 ? 11.131 -3.737 -16.581 1.00 54.66 190 LEU A CA 1
ATOM 1540 C C . LEU A 1 190 ? 12.413 -4.496 -16.219 1.00 54.66 190 LEU A C 1
ATOM 1542 O O . LEU A 1 190 ? 13.141 -4.061 -15.331 1.00 54.66 190 LEU A O 1
ATOM 1546 N N . THR A 1 191 ? 12.697 -5.611 -16.892 1.00 51.44 191 THR A N 1
ATOM 1547 C CA . THR A 1 191 ? 13.900 -6.424 -16.659 1.00 51.44 191 THR A CA 1
ATOM 1548 C C . THR A 1 191 ? 15.062 -6.086 -17.597 1.00 51.44 191 THR A C 1
ATOM 1550 O O . THR A 1 191 ? 16.217 -6.161 -17.181 1.00 51.44 191 THR A O 1
ATOM 1553 N N . GLU A 1 192 ? 14.792 -5.709 -18.851 1.00 43.72 192 GLU A N 1
ATOM 1554 C CA . GLU A 1 192 ? 15.832 -5.574 -19.889 1.00 43.72 192 GLU A CA 1
ATOM 1555 C C . GLU A 1 192 ? 16.372 -4.147 -20.061 1.00 43.72 192 GLU A C 1
ATOM 1557 O O . GLU A 1 192 ? 17.485 -3.971 -20.557 1.00 43.72 192 GLU A O 1
ATOM 1562 N N . PHE A 1 193 ? 15.645 -3.123 -19.610 1.00 40.53 193 PHE A N 1
ATOM 1563 C CA . PHE A 1 193 ? 16.103 -1.735 -19.669 1.00 40.53 193 PHE A CA 1
ATOM 1564 C C . PHE A 1 193 ? 16.461 -1.229 -18.272 1.00 40.53 193 PHE A C 1
ATOM 1566 O O . PHE A 1 193 ? 15.746 -0.425 -17.682 1.00 40.53 193 PHE A O 1
ATOM 1573 N N . HIS A 1 194 ? 17.606 -1.683 -17.760 1.00 34.84 194 HIS A N 1
ATOM 1574 C CA . HIS A 1 194 ? 18.345 -0.895 -16.776 1.00 34.84 194 HIS A CA 1
ATOM 1575 C C . HIS A 1 194 ? 18.851 0.365 -17.493 1.00 34.84 194 HIS A C 1
ATOM 1577 O O . HIS A 1 194 ? 19.804 0.291 -18.272 1.00 34.84 194 HIS A O 1
ATOM 1583 N N . VAL A 1 195 ? 18.172 1.492 -17.279 1.00 36.22 195 VAL A N 1
ATOM 1584 C CA . VAL A 1 195 ? 18.725 2.830 -17.539 1.00 36.22 195 VAL A CA 1
ATOM 1585 C C . VAL A 1 195 ? 19.293 3.364 -16.237 1.00 36.22 195 VAL A C 1
ATOM 1587 O O . VAL A 1 195 ? 18.585 3.252 -15.212 1.00 36.22 195 VAL A O 1
#